Protein 6MZO (pdb70)

Solvent-accessible surface area: 14330 Å² total; per-residue (Å²): 163,94,135,75,100,14,23,0,2,0,6,0,0,0,9,10,51,62,109,44,10,55,78,0,49,60,0,21,120,2,0,79,92,0,0,91,141,56,18,21,77,106,12,26,0,0,0,0,0,16,38,103,159,69,37,1,29,1,2,14,1,82,68,72,100,140,71,28,119,79,61,75,60,64,83,21,71,96,137,26,89,5,49,29,29,143,10,0,15,89,0,4,72,53,5,46,81,86,34,92,23,101,17,40,1,0,0,0,0,21,26,44,28,4,0,0,11,80,75,0,99,69,42,2,154,90,82,11,1,31,4,67,91,0,13,76,13,0,77,131,18,95,4,34,0,0,0,0,0,0,4,0,1,0,0,0,1,0,1,7,19,0,60,61,4,0,57,55,0,0,0,0,0,1,6,4,55,48,12,0,0,0,0,40,34,0,0,15,9,0,0,93,163,146,17,42,11,60,10,0,0,41,65,3,57,94,101,29,97,106,121,8,5,1,1,0,0,1,55,5,112,30,0,86,69,0,0,38,17,0,76,69,0,2,94,93,50,81,88,86,61,10,54,80,16,66,41,100,106,12,21,45,1,0,36,20,4,65,122,71,18,0,0,4,1,0,29,3,0,0,43,86,24,19,78,142,146,42,52,69,44,0,80,177,4,16,132,94,0,16,64,46,99,15,42,2,102,96,1,25,3,52,79,55,88,145,92,20,20,127,42,59,19,122,102,34,14,0,0,0,1,1,0,10,15,132,24,0,75,126,0,13,108,55,2,90,86,5,68,2,40,111,44,0,18,125

Nearest PDB structures (foldseek):
  6mzo-assembly1_A  TM=1.003E+00  e=8.642E-81  Parabacteroides distasonis ATCC 8503
  6n9j-assembly1_A  TM=8.840E-01  e=5.082E-35  Bacteroides thetaiotaomicron VPI-5482
  6n9j-assembly2_B  TM=8.819E-01  e=1.062E-34  Bacteroides thetaiotaomicron VPI-5482
  4yec-assembly1_B  TM=9.532E-01  e=1.936E-25  Parabacteroides merdae ATCC 43184
  5l20-assembly1_A  TM=8.872E-01  e=1.515E-08  Bacteroides thetaiotaomicron VPI-5482

Secondary structure (DSSP, 8-state):
------S-EEEEEE--SSTTHHHHHHHHHHHHHHHHHH--TT-EEEEEE--TTS--EEEEEEEETTEEEEEEEEE--TT--TTSHHHHHHHHHHHHHHS--S-EEEEEEE-SSTTS-TTHHHHTT--TT-HHHHHHHHTT--EEEEEEEESS--BHHHHHHTTTTEEEEEE-SS---SS-S-HHHHHHHHHSSS--HHHHHHHHHHHHTTS--EEEEEEGGGHHHHHHHHHHHHTT--HHHHHTS-GGGSPB---SSSS--SEEEHHHHHHTT--HHHHHHHHHHHHHHEEEEEE-SEEEE-PSTTT-EEEE-----S-EEE---TT-HHHHHHHTTSHHIIIII-

B-factor: mean 37.14, std 15.66, range [16.1, 107.97]

Sequence (346 aa):
VIPTTAPRTVLIYFAGDNSLSGYVSQNLRAIKEGIERDGLNNGNLLIYTDKQNEAPQLFQLKLEADTIRQIVLETYASNQNSASTETLTQIIDKVQKEYPADSYGLVLWSHGTGWLPSDIYSYLRSNFMEINDLASALSKYHFDFILFDACYMSCAEVAYAFRGCADYIIGSPTEILANGFPYQTIMGDMFKKEADVVGIATKFYTYYQSEAGTISVMKSDELDELAATCRTLFHDKTESDLFAVPVSELQIMEYLTPNYHALYDFDDYVSRLATEEQYNAFKRSMEKAVIYKATTPKAVYAYPYPYGSYLPVNKYSGLSIYVPQEALPKLNEWYKDLEWYKDVYQ

Foldseek 3Di:
DDDDFALEEEEEEEQEADPCLVLVVVVVVLLQLQCLVAPFRRHWYWYWDPHHVAFIWIWTWHDDDNGIDIGTDDGDDNPDRSLALVSVVVNVVVCCVVRPGSFYEYEYADEDDAQADPCVCVLQVNTSRPQPRNLVSQLPAAHQEYEYQYAQCFALLNLQSNLRRYQKYKYFNAGADRNGFSSNHQNRQCRPSRRNRQVRQVRRCVVCQVPWTKMWMFGSVLSVVLLVLLLVQQQPADLVNLQPDDCVPFADRYDPDDPGGFKTAPLRSCVSGDDPVSSVSNVVSLCRTTVDIDTHQWHWAPPPPPPTDTGGDPDHSRHIYTRDHPVRVVSVVVVCPGPSCVSRHD

InterPro domains:
  IPR005077 Peptidase C11, clostripain [PF03415] (37-375)
  IPR005077 Peptidase C11, clostripain [PTHR37835] (24-359)

CATH classification: 3.40.50.11970

Organism: Parabacteroides distasonis (strain ATCC 8503 / DSM 20701 / CIP 104284 / JCM 5825 / NCTC 11152) (NCBI:txid435591)

Structure (mmCIF, N/CA/C/O backbone):
data_6MZO
#
_entry.id   6MZO
#
_cell.length_a   73.133
_cell.length_b   98.948
_cell.length_c   93.943
_cell.angle_alpha   90.00
_cell.angle_beta   90.00
_cell.angle_gamma   90.00
#
_symmetry.space_group_name_H-M   'C 2 2 21'
#
loop_
_entity.id
_entity.type
_entity.pdbx_description
1 polymer 'Inactive Zymogen C11 Protease'
2 non-polymer GLYCEROL
3 water water
#
loop_
_atom_site.group_PDB
_atom_site.id
_atom_site.type_symbol
_atom_site.label_atom_id
_atom_site.label_alt_id
_atom_site.label_comp_id
_atom_site.label_asym_id
_atom_site.label_entity_id
_atom_site.label_seq_id
_atom_site.pdbx_PDB_ins_code
_atom_site.Cartn_x
_atom_site.Cartn_y
_atom_site.Cartn_z
_atom_site.occupancy
_atom_site.B_iso_or_equiv
_atom_site.auth_seq_id
_atom_site.auth_comp_id
_atom_site.auth_asym_id
_atom_site.auth_atom_id
_atom_site.pdbx_PDB_model_num
ATOM 1 N N . VAL A 1 6 ? 40.195 -11.838 -26.915 1.00 85.91 25 VAL A N 1
ATOM 2 C CA . VAL A 1 6 ? 39.050 -11.820 -25.999 1.00 84.45 25 VAL A CA 1
ATOM 3 C C . VAL A 1 6 ? 39.489 -11.472 -24.572 1.00 82.72 25 VAL A C 1
ATOM 4 O O . VAL A 1 6 ? 40.394 -12.122 -24.021 1.00 87.70 25 VAL A O 1
ATOM 6 N N . ILE A 1 7 ? 38.839 -10.466 -23.983 1.00 75.79 26 ILE A N 1
ATOM 7 C CA . ILE A 1 7 ? 39.193 -9.952 -22.647 1.00 75.40 26 ILE A CA 1
ATOM 8 C C . ILE A 1 7 ? 38.019 -9.760 -21.639 1.00 77.43 26 ILE A C 1
ATOM 9 O O . ILE A 1 7 ? 36.995 -9.140 -21.968 1.00 72.86 26 ILE A O 1
ATOM 11 N N . PRO A 1 8 ? 38.179 -10.279 -20.400 1.00 80.94 27 PRO A N 1
ATOM 12 C CA . PRO A 1 8 ? 37.215 -10.028 -19.319 1.00 82.72 27 PRO A CA 1
ATOM 13 C C . PRO A 1 8 ? 37.263 -8.581 -18.854 1.00 84.20 27 PRO A C 1
ATOM 14 O O . PRO A 1 8 ? 38.348 -8.005 -18.741 1.00 84.93 27 PRO A O 1
ATOM 18 N N . THR A 1 9 ? 36.101 -8.005 -18.583 1.00 85.29 28 THR A N 1
ATOM 19 C CA . THR A 1 9 ? 36.034 -6.651 -18.053 1.00 87.20 28 THR A CA 1
ATOM 20 C C . THR A 1 9 ? 34.690 -6.438 -17.385 1.00 86.04 28 THR A C 1
ATOM 21 O O . THR A 1 9 ? 33.692 -7.051 -17.758 1.00 93.79 28 THR A O 1
ATOM 23 N N . THR A 1 10 ? 34.673 -5.583 -16.376 1.00 79.34 29 THR A N 1
ATOM 24 C CA . THR A 1 10 ? 33.414 -5.153 -15.803 1.00 70.25 29 THR A CA 1
ATOM 25 C C . THR A 1 10 ? 33.150 -3.744 -16.306 1.00 57.68 29 THR A C 1
ATOM 26 O O . THR A 1 10 ? 34.061 -3.055 -16.771 1.00 57.03 29 THR A O 1
ATOM 30 N N . ALA A 1 11 ? 31.898 -3.336 -16.239 1.00 45.78 30 ALA A N 1
ATOM 31 C CA . ALA A 1 11 ? 31.519 -2.018 -16.732 1.00 34.16 30 ALA A CA 1
ATOM 32 C C . ALA A 1 11 ? 31.936 -0.897 -15.777 1.00 34.23 30 ALA A C 1
ATOM 33 O O . ALA A 1 11 ? 31.598 -0.929 -14.598 1.00 32.20 30 ALA A O 1
ATOM 35 N N . PRO A 1 12 ? 32.666 0.105 -16.292 1.00 31.61 31 PRO A N 1
ATOM 36 C CA . PRO A 1 12 ? 33.158 1.140 -15.419 1.00 29.57 31 PRO A CA 1
ATOM 37 C C . PRO A 1 12 ? 31.971 1.985 -14.947 1.00 30.38 31 PRO A C 1
ATOM 38 O O . PRO A 1 12 ? 32.026 2.571 -13.861 1.00 26.34 31 PRO A O 1
ATOM 42 N N . ARG A 1 13 ? 30.926 2.067 -15.781 1.00 24.85 32 ARG A N 1
ATOM 43 C CA . ARG A 1 13 ? 29.762 2.866 -15.378 1.00 23.27 32 ARG A CA 1
ATOM 44 C C . ARG A 1 13 ? 28.504 2.362 -16.102 1.00 23.67 32 ARG A C 1
ATOM 45 O O . ARG A 1 13 ? 28.572 1.943 -17.280 1.00 24.27 32 ARG A O 1
ATOM 53 N N . THR A 1 14 ? 27.359 2.410 -15.417 1.00 22.57 33 THR A N 1
ATOM 54 C CA . THR A 1 14 ? 26.086 2.323 -16.094 1.00 22.36 33 THR A CA 1
ATOM 55 C C . THR A 1 14 ? 25.400 3.683 -16.019 1.00 23.80 33 THR A C 1
ATOM 56 O O . THR A 1 14 ? 25.339 4.237 -14.949 1.00 21.94 33 THR A O 1
ATOM 60 N N . VAL A 1 15 ? 25.041 4.239 -17.156 1.00 19.33 34 VAL A N 1
ATOM 61 C CA . VAL A 1 15 ? 24.318 5.539 -17.174 1.00 17.76 34 VAL A CA 1
ATOM 62 C C . VAL A 1 15 ? 22.875 5.336 -17.677 1.00 20.30 34 VAL A C 1
ATOM 63 O O . VAL A 1 15 ? 22.611 4.646 -18.669 1.00 19.98 34 VAL A O 1
ATOM 67 N N . LEU A 1 16 ? 21.931 5.946 -16.950 1.00 20.31 35 LEU A N 1
ATOM 68 C CA . LEU A 1 16 ? 20.519 6.019 -17.306 1.00 20.20 35 LEU A CA 1
ATOM 69 C C . LEU A 1 16 ? 20.235 7.457 -17.748 1.00 20.67 35 LEU A C 1
ATOM 70 O O . LEU A 1 16 ? 20.563 8.400 -17.019 1.00 20.24 35 LEU A O 1
ATOM 75 N N . ILE A 1 17 ? 19.695 7.559 -18.967 1.00 19.76 36 ILE A N 1
ATOM 76 C CA . ILE A 1 17 ? 19.170 8.867 -19.448 1.00 19.96 36 ILE A CA 1
ATOM 77 C C . ILE A 1 17 ? 17.649 8.736 -19.448 1.00 21.78 36 ILE A C 1
ATOM 78 O O . ILE A 1 17 ? 17.069 7.899 -20.171 1.00 21.37 36 ILE A O 1
ATOM 83 N N . TYR A 1 18 ? 17.014 9.591 -18.633 1.00 21.07 37 TYR A N 1
ATOM 84 C CA . TYR A 1 18 ? 15.590 9.488 -18.358 1.00 22.90 37 TYR A CA 1
ATOM 85 C C . TYR A 1 18 ? 14.878 10.714 -18.903 1.00 24.97 37 TYR A C 1
ATOM 86 O O . TYR A 1 18 ? 15.163 11.847 -18.449 1.00 25.96 37 TYR A O 1
ATOM 95 N N . PHE A 1 19 ? 14.065 10.488 -19.944 1.00 25.49 38 PHE A N 1
ATOM 96 C CA . PHE A 1 19 ? 13.328 11.585 -20.575 1.00 24.43 38 PHE A CA 1
ATOM 97 C C . PHE A 1 19 ? 11.931 11.640 -20.032 1.00 32.46 38 PHE A C 1
ATOM 98 O O . PHE A 1 19 ? 11.091 10.806 -20.393 1.00 31.60 38 PHE A O 1
ATOM 106 N N . ALA A 1 20 ? 11.662 12.657 -19.227 1.00 32.55 39 ALA A N 1
ATOM 107 C CA . ALA A 1 20 ? 10.302 12.854 -18.784 1.00 39.81 39 ALA A CA 1
ATOM 108 C C . ALA A 1 20 ? 9.694 13.697 -19.900 1.00 46.96 39 ALA A C 1
ATOM 109 O O . ALA A 1 20 ? 9.891 14.903 -19.936 1.00 53.84 39 ALA A O 1
ATOM 111 N N . GLY A 1 21 ? 9.061 13.041 -20.854 1.00 49.90 40 GLY A N 1
ATOM 112 C CA . GLY A 1 21 ? 8.475 13.696 -22.005 1.00 56.35 40 GLY A CA 1
ATOM 113 C C . GLY A 1 21 ? 6.963 13.711 -21.846 1.00 64.72 40 GLY A C 1
ATOM 114 O O . GLY A 1 21 ? 6.467 14.146 -20.803 1.00 64.62 40 GLY A O 1
ATOM 115 N N . ASP A 1 22 ? 6.263 13.213 -22.874 1.00 70.70 41 ASP A N 1
ATOM 116 C CA . ASP A 1 22 ? 4.793 13.120 -22.950 1.00 77.30 41 ASP A CA 1
ATOM 117 C C . ASP A 1 22 ? 4.180 14.507 -22.831 1.00 79.79 41 ASP A C 1
ATOM 118 O O . ASP A 1 22 ? 3.329 14.760 -21.980 1.00 83.19 41 ASP A O 1
ATOM 120 N N . ASN A 1 23 ? 4.633 15.405 -23.696 1.00 76.91 42 ASN A N 1
ATOM 121 C CA . ASN A 1 23 ? 4.115 16.762 -23.726 1.00 76.05 42 ASN A CA 1
ATOM 122 C C . ASN A 1 23 ? 4.395 17.413 -25.076 1.00 74.46 42 ASN A C 1
ATOM 123 O O . ASN A 1 23 ? 4.651 16.723 -26.073 1.00 73.97 42 ASN A O 1
ATOM 128 N N . SER A 1 24 ? 4.357 18.743 -25.097 1.00 72.04 43 SER A N 1
ATOM 129 C CA . SER A 1 24 ? 4.577 19.504 -26.325 1.00 71.13 43 SER A CA 1
ATOM 130 C C . SER A 1 24 ? 5.998 19.342 -26.874 1.00 64.18 43 SER A C 1
ATOM 131 O O . SER A 1 24 ? 6.291 19.824 -27.967 1.00 64.35 43 SER A O 1
ATOM 134 N N . LEU A 1 25 ? 6.866 18.668 -26.119 1.00 56.04 44 LEU A N 1
ATOM 135 C CA . LEU A 1 25 ? 8.290 18.631 -26.440 1.00 54.11 44 LEU A CA 1
ATOM 136 C C . LEU A 1 25 ? 8.798 17.252 -26.877 1.00 50.72 44 LEU A C 1
ATOM 137 O O . LEU A 1 25 ? 10.006 16.998 -26.894 1.00 45.53 44 LEU A O 1
ATOM 142 N N . SER A 1 26 ? 7.887 16.345 -27.216 1.00 53.56 45 SER A N 1
ATOM 143 C CA . SER A 1 26 ? 8.249 14.989 -27.636 1.00 51.74 45 SER A CA 1
ATOM 144 C C . SER A 1 26 ? 9.229 14.917 -28.849 1.00 44.79 45 SER A C 1
ATOM 145 O O . SER A 1 26 ? 10.064 13.984 -28.978 1.00 40.78 45 SER A O 1
ATOM 148 N N . GLY A 1 27 ? 9.065 15.879 -29.775 1.00 47.11 46 GLY A N 1
ATOM 149 C CA . GLY A 1 27 ? 9.979 16.036 -30.900 1.00 42.64 46 GLY A CA 1
ATOM 150 C C . GLY A 1 27 ? 11.416 16.193 -30.462 1.00 39.81 46 GLY A C 1
ATOM 151 O O . GLY A 1 27 ? 12.377 15.714 -31.094 1.00 36.44 46 GLY A O 1
ATOM 152 N N . TYR A 1 28 ? 11.577 16.921 -29.371 1.00 33.46 47 TYR A N 1
ATOM 153 C CA . TYR A 1 28 ? 12.908 17.129 -28.830 1.00 35.57 47 TYR A CA 1
ATOM 154 C C . TYR A 1 28 ? 13.534 15.842 -28.254 1.00 29.47 47 TYR A C 1
ATOM 155 O O . TYR A 1 28 ? 14.749 15.660 -28.253 1.00 31.57 47 TYR A O 1
ATOM 164 N N . VAL A 1 29 ? 12.685 14.964 -27.728 1.00 31.40 48 VAL A N 1
ATOM 165 C CA . VAL A 1 29 ? 13.197 13.703 -27.223 1.00 30.56 48 VAL A CA 1
ATOM 166 C C . VAL A 1 29 ? 13.748 12.928 -28.399 1.00 29.73 48 VAL A C 1
ATOM 167 O O . VAL A 1 29 ? 14.848 12.393 -28.332 1.00 27.88 48 VAL A O 1
ATOM 171 N N . SER A 1 30 ? 12.978 12.865 -29.471 1.00 29.85 49 SER A N 1
ATOM 172 C CA . SER A 1 30 ? 13.490 12.182 -30.686 1.00 29.74 49 SER A CA 1
ATOM 173 C C . SER A 1 30 ? 14.794 12.767 -31.227 1.00 30.20 49 SER A C 1
ATOM 174 O O . SER A 1 30 ? 15.716 12.005 -31.632 1.00 29.58 49 SER A O 1
ATOM 177 N N . GLN A 1 31 ? 14.906 14.095 -31.273 1.00 28.35 50 GLN A N 1
ATOM 178 C CA . GLN A 1 31 ? 16.173 14.724 -31.709 1.00 27.68 50 GLN A CA 1
ATOM 179 C C . GLN A 1 31 ? 17.325 14.370 -30.806 1.00 26.96 50 GLN A C 1
ATOM 180 O O . GLN A 1 31 ? 18.428 14.084 -31.282 1.00 28.46 50 GLN A O 1
ATOM 186 N N . ASN A 1 32 ? 17.074 14.365 -29.490 1.00 25.84 51 ASN A N 1
ATOM 187 C CA . ASN A 1 32 ? 18.141 13.977 -28.558 1.00 24.20 51 ASN A CA 1
ATOM 188 C C . ASN A 1 32 ? 18.516 12.529 -28.700 1.00 22.75 51 ASN A C 1
ATOM 189 O O . ASN A 1 32 ? 19.701 12.195 -28.559 1.00 24.83 51 ASN A O 1
ATOM 194 N N . LEU A 1 33 ? 17.550 11.670 -28.938 1.00 23.19 52 LEU A N 1
ATOM 195 C CA . LEU A 1 33 ? 17.906 10.228 -29.145 1.00 26.48 52 LEU A CA 1
ATOM 196 C C . LEU A 1 33 ? 18.809 10.073 -30.389 1.00 28.12 52 LEU A C 1
ATOM 197 O O . LEU A 1 33 ? 19.775 9.320 -30.404 1.00 24.69 52 LEU A O 1
ATOM 202 N N . ARG A 1 34 ? 18.523 10.841 -31.434 1.00 26.45 53 ARG A N 1
ATOM 203 C CA . ARG A 1 34 ? 19.386 10.850 -32.602 1.00 23.89 53 ARG A CA 1
ATOM 204 C C . ARG A 1 34 ? 20.822 11.301 -32.228 1.00 26.56 53 ARG A C 1
ATOM 205 O O . ARG A 1 34 ? 21.829 10.700 -32.689 1.00 23.24 53 ARG A O 1
ATOM 213 N N . ALA A 1 35 ? 20.941 12.372 -31.418 1.00 22.08 54 ALA A N 1
ATOM 214 C CA . ALA A 1 35 ? 22.247 12.869 -31.033 1.00 22.00 54 ALA A CA 1
ATOM 215 C C . ALA A 1 35 ? 23.004 11.809 -30.177 1.00 20.96 54 ALA A C 1
ATOM 216 O O . ALA A 1 35 ? 24.212 11.651 -30.340 1.00 22.81 54 ALA A O 1
ATOM 218 N N . ILE A 1 36 ? 22.285 11.147 -29.281 1.00 21.81 55 ILE A N 1
ATOM 219 C CA . ILE A 1 36 ? 22.893 10.122 -28.425 1.00 20.66 55 ILE A CA 1
ATOM 220 C C . ILE A 1 36 ? 23.396 9.003 -29.288 1.00 23.21 55 ILE A C 1
ATOM 221 O O . ILE A 1 36 ? 24.543 8.512 -29.064 1.00 20.72 55 ILE A O 1
ATOM 226 N N . LYS A 1 37 ? 22.580 8.548 -30.233 1.00 19.87 56 LYS A N 1
ATOM 227 C CA . LYS A 1 37 ? 23.076 7.440 -31.113 1.00 20.51 56 LYS A CA 1
ATOM 228 C C . LYS A 1 37 ? 24.299 7.862 -31.920 1.00 24.31 56 LYS A C 1
ATOM 229 O O . LYS A 1 37 ? 25.243 7.076 -32.086 1.00 22.55 56 LYS A O 1
ATOM 235 N N . GLU A 1 38 ? 24.321 9.104 -32.422 1.00 22.85 57 GLU A N 1
ATOM 236 C CA . GLU A 1 38 ? 25.516 9.544 -33.142 1.00 21.33 57 GLU A CA 1
ATOM 237 C C . GLU A 1 38 ? 26.724 9.628 -32.196 1.00 20.44 57 GLU A C 1
ATOM 238 O O . GLU A 1 38 ? 27.880 9.337 -32.623 1.00 21.05 57 GLU A O 1
ATOM 244 N N . GLY A 1 39 ? 26.478 10.038 -30.968 1.00 19.42 58 GLY A N 1
ATOM 245 C CA . GLY A 1 39 ? 27.578 10.192 -30.005 1.00 20.84 58 GLY A CA 1
ATOM 246 C C . GLY A 1 39 ? 28.170 8.825 -29.644 1.00 18.70 58 GLY A C 1
ATOM 247 O O . GLY A 1 39 ? 29.408 8.698 -29.533 1.00 18.90 58 GLY A O 1
ATOM 248 N N . ILE A 1 40 ? 27.303 7.827 -29.409 1.00 18.70 59 ILE A N 1
ATOM 249 C CA . ILE A 1 40 ? 27.886 6.494 -29.152 1.00 19.08 59 ILE A CA 1
ATOM 250 C C . ILE A 1 40 ? 28.674 6.021 -30.316 1.00 20.27 59 ILE A C 1
ATOM 251 O O . ILE A 1 40 ? 29.740 5.365 -30.120 1.00 20.61 59 ILE A O 1
ATOM 256 N N . GLU A 1 41 ? 28.177 6.216 -31.543 1.00 20.72 60 GLU A N 1
ATOM 257 C CA . GLU A 1 41 ? 28.917 5.700 -32.681 1.00 21.88 60 GLU A CA 1
ATOM 258 C C . GLU A 1 41 ? 30.273 6.422 -32.847 1.00 22.38 60 GLU A C 1
ATOM 259 O O . GLU A 1 41 ? 31.229 5.842 -33.382 1.00 23.46 60 GLU A O 1
ATOM 265 N N . ARG A 1 42 ? 30.320 7.698 -32.432 1.00 21.34 61 ARG A N 1
ATOM 266 C CA . ARG A 1 42 ? 31.545 8.501 -32.545 1.00 21.65 61 ARG A CA 1
ATOM 267 C C . ARG A 1 42 ? 32.553 8.128 -31.486 1.00 21.49 61 ARG A C 1
ATOM 268 O O . ARG A 1 42 ? 33.737 8.079 -31.807 1.00 24.08 61 ARG A O 1
ATOM 276 N N . ASP A 1 43 ? 32.105 7.743 -30.286 1.00 20.65 62 ASP A N 1
ATOM 277 C CA . ASP A 1 43 ? 33.057 7.657 -29.148 1.00 20.60 62 ASP A CA 1
ATOM 278 C C . ASP A 1 43 ? 33.272 6.243 -28.618 1.00 25.00 62 ASP A C 1
ATOM 279 O O . ASP A 1 43 ? 34.332 5.941 -28.036 1.00 23.29 62 ASP A O 1
ATOM 284 N N . GLY A 1 44 ? 32.245 5.428 -28.799 1.00 21.22 63 GLY A N 1
ATOM 285 C CA . GLY A 1 44 ? 32.243 4.166 -27.992 1.00 21.24 63 GLY A CA 1
ATOM 286 C C . GLY A 1 44 ? 31.988 4.424 -26.531 1.00 22.83 63 GLY A C 1
ATOM 287 O O . GLY A 1 44 ? 31.829 5.577 -26.088 1.00 24.92 63 GLY A O 1
ATOM 288 N N . LEU A 1 45 ? 31.835 3.361 -25.759 1.00 24.10 64 LEU A N 1
ATOM 289 C CA . LEU A 1 45 ? 31.353 3.538 -24.423 1.00 24.69 64 LEU A CA 1
ATOM 290 C C . LEU A 1 45 ? 32.283 3.028 -23.344 1.00 21.62 64 LEU A C 1
ATOM 291 O O . LEU A 1 45 ? 31.842 2.901 -22.191 1.00 21.37 64 LEU A O 1
ATOM 296 N N . ASN A 1 46 ? 33.566 2.732 -23.681 1.00 23.56 65 ASN A N 1
ATOM 297 C CA . ASN A 1 46 ? 34.523 2.269 -22.710 1.00 21.74 65 ASN A CA 1
ATOM 298 C C . ASN A 1 46 ? 33.957 1.140 -21.850 1.00 28.89 65 ASN A C 1
ATOM 299 O O . ASN A 1 46 ? 34.133 1.153 -20.660 1.00 26.68 65 ASN A O 1
ATOM 304 N N . ASN A 1 47 ? 33.305 0.167 -22.496 1.00 23.88 66 ASN A N 1
ATOM 305 C CA . ASN A 1 47 ? 32.774 -1.016 -21.822 1.00 23.96 66 ASN A CA 1
ATOM 306 C C . ASN A 1 47 ? 31.655 -0.724 -20.838 1.00 25.39 66 ASN A C 1
ATOM 307 O O . ASN A 1 47 ? 31.313 -1.639 -20.037 1.00 28.09 66 ASN A O 1
ATOM 312 N N . GLY A 1 48 ? 31.096 0.462 -20.899 1.00 24.37 67 GLY A N 1
ATOM 313 C CA . GLY A 1 48 ? 29.983 0.823 -20.004 1.00 25.94 67 GLY A CA 1
ATOM 314 C C . GLY A 1 48 ? 28.596 0.429 -20.573 1.00 28.65 67 GLY A C 1
ATOM 315 O O . GLY A 1 48 ? 28.498 -0.026 -21.733 1.00 29.75 67 GLY A O 1
ATOM 316 N N . ASN A 1 49 ? 27.529 0.637 -19.776 1.00 23.82 68 ASN A N 1
ATOM 317 C CA . ASN A 1 49 ? 26.161 0.332 -20.236 1.00 20.99 68 ASN A CA 1
ATOM 318 C C . ASN A 1 49 ? 25.359 1.586 -20.360 1.00 23.46 68 ASN A C 1
ATOM 319 O O . ASN A 1 49 ? 25.404 2.395 -19.450 1.00 23.99 68 ASN A O 1
ATOM 324 N N . LEU A 1 50 ? 24.616 1.751 -21.464 1.00 20.07 69 LEU A N 1
ATOM 325 C CA . LEU A 1 50 ? 23.813 2.975 -21.640 1.00 19.46 69 LEU A CA 1
ATOM 326 C C . LEU A 1 50 ? 22.332 2.528 -21.714 1.00 24.61 69 LEU A C 1
ATOM 327 O O . LEU A 1 50 ? 21.970 1.795 -22.642 1.00 23.09 69 LEU A O 1
ATOM 332 N N . LEU A 1 51 ? 21.509 3.012 -20.775 1.00 22.66 70 LEU A N 1
ATOM 333 C CA . LEU A 1 51 ? 20.097 2.707 -20.709 1.00 21.36 70 LEU A CA 1
ATOM 334 C C . LEU A 1 51 ? 19.326 4.010 -20.877 1.00 23.69 70 LEU A C 1
ATOM 335 O O . LEU A 1 51 ? 19.746 5.063 -20.376 1.00 21.20 70 LEU A O 1
ATOM 340 N N . ILE A 1 52 ? 18.220 3.947 -21.627 1.00 22.30 71 ILE A N 1
ATOM 341 C CA . ILE A 1 52 ? 17.347 5.128 -21.897 1.00 22.67 71 ILE A CA 1
ATOM 342 C C . ILE A 1 52 ? 15.936 4.806 -21.498 1.00 25.41 71 ILE A C 1
ATOM 343 O O . ILE A 1 52 ? 15.442 3.682 -21.786 1.00 25.65 71 ILE A O 1
ATOM 348 N N . TYR A 1 53 ? 15.257 5.771 -20.889 1.00 24.83 72 TYR A N 1
ATOM 349 C CA . TYR A 1 53 ? 13.822 5.639 -20.602 1.00 27.07 72 TYR A CA 1
ATOM 350 C C . TYR A 1 53 ? 13.160 6.756 -21.337 1.00 30.12 72 TYR A C 1
ATOM 351 O O . TYR A 1 53 ? 13.614 7.955 -21.225 1.00 26.99 72 TYR A O 1
ATOM 360 N N . THR A 1 54 ? 12.137 6.424 -22.105 1.00 29.43 73 THR A N 1
ATOM 361 C CA . THR A 1 54 ? 11.339 7.473 -22.719 1.00 32.44 73 THR A CA 1
ATOM 362 C C . THR A 1 54 ? 9.871 7.278 -22.449 1.00 38.07 73 THR A C 1
ATOM 363 O O . THR A 1 54 ? 9.392 6.136 -22.227 1.00 34.48 73 THR A O 1
ATOM 367 N N . ASP A 1 55 ? 9.122 8.388 -22.540 1.00 34.72 74 ASP A N 1
ATOM 368 C CA . ASP A 1 55 ? 7.645 8.361 -22.433 1.00 37.77 74 ASP A CA 1
ATOM 369 C C . ASP A 1 55 ? 7.060 9.336 -23.451 1.00 49.29 74 ASP A C 1
ATOM 370 O O . ASP A 1 55 ? 6.454 10.343 -23.111 1.00 52.88 74 ASP A O 1
ATOM 375 N N . LYS A 1 56 ? 7.207 9.039 -24.723 1.00 45.34 75 LYS A N 1
ATOM 376 C CA . LYS A 1 56 ? 6.800 10.001 -25.720 1.00 42.99 75 LYS A CA 1
ATOM 377 C C . LYS A 1 56 ? 5.297 9.972 -25.917 1.00 50.82 75 LYS A C 1
ATOM 378 O O . LYS A 1 56 ? 4.627 8.945 -25.715 1.00 56.09 75 LYS A O 1
ATOM 384 N N . GLN A 1 57 ? 4.777 11.103 -26.351 1.00 49.77 76 GLN A N 1
ATOM 385 C CA . GLN A 1 57 ? 3.368 11.138 -26.678 1.00 57.12 76 GLN A CA 1
ATOM 386 C C . GLN A 1 57 ? 3.105 10.207 -27.870 1.00 62.27 76 GLN A C 1
ATOM 387 O O . GLN A 1 57 ? 3.926 10.103 -28.792 1.00 63.93 76 GLN A O 1
ATOM 393 N N . ASN A 1 58 ? 1.982 9.492 -27.811 1.00 65.27 77 ASN A N 1
ATOM 394 C CA . ASN A 1 58 ? 1.632 8.470 -28.796 1.00 69.41 77 ASN A CA 1
ATOM 395 C C . ASN A 1 58 ? 2.636 7.339 -28.824 1.00 66.45 77 ASN A C 1
ATOM 396 O O . ASN A 1 58 ? 2.891 6.738 -29.866 1.00 69.04 77 ASN A O 1
ATOM 401 N N . GLU A 1 59 ? 3.213 7.046 -27.664 1.00 57.86 78 GLU A N 1
ATOM 402 C CA . GLU A 1 59 ? 4.122 5.942 -27.534 1.00 54.32 78 GLU A CA 1
ATOM 403 C C . GLU A 1 59 ? 3.992 5.482 -26.092 1.00 55.09 78 GLU A C 1
ATOM 404 O O . GLU A 1 59 ? 3.799 6.319 -25.191 1.00 58.74 78 GLU A O 1
ATOM 410 N N . ALA A 1 60 ? 4.108 4.177 -25.859 1.00 51.70 79 ALA A N 1
ATOM 411 C CA . ALA A 1 60 ? 4.164 3.658 -24.491 1.00 52.42 79 ALA A CA 1
ATOM 412 C C . ALA A 1 60 ? 5.534 4.013 -23.872 1.00 44.65 79 ALA A C 1
ATOM 413 O O . ALA A 1 60 ? 6.523 4.117 -24.615 1.00 42.23 79 ALA A O 1
ATOM 415 N N . PRO A 1 61 ? 5.584 4.168 -22.531 1.00 43.34 80 PRO A N 1
ATOM 416 C CA . PRO A 1 61 ? 6.886 4.333 -21.855 1.00 41.57 80 PRO A CA 1
ATOM 417 C C . PRO A 1 61 ? 7.723 3.071 -22.002 1.00 43.07 80 PRO A C 1
ATOM 418 O O . PRO A 1 61 ? 7.187 1.943 -21.910 1.00 40.83 80 PRO A O 1
ATOM 422 N N . GLN A 1 62 ? 9.020 3.259 -22.181 1.00 39.10 81 GLN A N 1
ATOM 423 C CA . GLN A 1 62 ? 9.869 2.098 -22.425 1.00 37.96 81 GLN A CA 1
ATOM 424 C C . GLN A 1 62 ? 11.273 2.337 -21.922 1.00 37.36 81 GLN A C 1
ATOM 425 O O . GLN A 1 62 ? 11.755 3.488 -21.946 1.00 34.83 81 GLN A O 1
ATOM 431 N N . LEU A 1 63 ? 11.895 1.243 -21.458 1.00 32.37 82 LEU A N 1
ATOM 432 C CA . LEU A 1 63 ? 13.292 1.237 -21.034 1.00 31.75 82 LEU A CA 1
ATOM 433 C C . LEU A 1 63 ? 14.061 0.430 -22.064 1.00 33.43 82 LEU A C 1
ATOM 434 O O . LEU A 1 63 ? 13.671 -0.720 -22.358 1.00 33.88 82 LEU A O 1
ATOM 439 N N . PHE A 1 64 ? 15.128 1.005 -22.643 1.00 29.96 83 PHE A N 1
ATOM 440 C CA . PHE A 1 64 ? 15.856 0.246 -23.670 1.00 29.94 83 PHE A CA 1
ATOM 441 C C . PHE A 1 64 ? 17.338 0.540 -23.535 1.00 29.05 83 PHE A C 1
ATOM 442 O O . PHE A 1 64 ? 17.750 1.572 -23.038 1.00 25.33 83 PHE A O 1
ATOM 450 N N . GLN A 1 65 ? 18.132 -0.395 -23.993 1.00 28.45 84 GLN A N 1
ATOM 451 C CA . GLN A 1 65 ? 19.578 -0.257 -24.034 1.00 24.46 84 GLN A CA 1
ATOM 452 C C . GLN A 1 65 ? 19.978 0.176 -25.445 1.00 25.27 84 GLN A C 1
ATOM 453 O O . GLN A 1 65 ? 19.360 -0.220 -26.482 1.00 25.98 84 GLN A O 1
ATOM 459 N N . LEU A 1 66 ? 21.020 1.000 -25.519 1.00 22.78 85 LEU A N 1
ATOM 460 C CA . LEU A 1 66 ? 21.628 1.297 -26.806 1.00 22.69 85 LEU A CA 1
ATOM 461 C C . LEU A 1 66 ? 23.017 0.768 -26.720 1.00 27.01 85 LEU A C 1
ATOM 462 O O . LEU A 1 66 ? 23.731 1.114 -25.767 1.00 24.66 85 LEU A O 1
ATOM 467 N N . LYS A 1 67 ? 23.434 -0.014 -27.683 1.00 27.25 86 LYS A N 1
ATOM 468 C CA . LYS A 1 67 ? 24.787 -0.487 -27.658 1.00 29.73 86 LYS A CA 1
ATOM 469 C C . LYS A 1 67 ? 25.390 -0.515 -29.048 1.00 27.43 86 LYS A C 1
ATOM 470 O O . LYS A 1 67 ? 24.701 -0.406 -30.003 1.00 28.72 86 LYS A O 1
ATOM 476 N N . LEU A 1 68 ? 26.702 -0.588 -29.107 1.00 24.85 87 LEU A N 1
ATOM 477 C CA . LEU A 1 68 ? 27.398 -0.683 -30.355 1.00 26.88 87 LEU A CA 1
ATOM 478 C C . LEU A 1 68 ? 27.558 -2.129 -30.738 1.00 28.17 87 LEU A C 1
ATOM 479 O O . LEU A 1 68 ? 27.920 -2.916 -29.964 1.00 28.82 87 LEU A O 1
ATOM 484 N N . GLU A 1 69 ? 27.288 -2.433 -31.975 1.00 27.56 88 GLU A N 1
ATOM 485 C CA . GLU A 1 69 ? 27.438 -3.760 -32.456 1.00 35.17 88 GLU A CA 1
ATOM 486 C C . GLU A 1 69 ? 28.060 -3.590 -33.816 1.00 37.48 88 GLU A C 1
ATOM 487 O O . GLU A 1 69 ? 27.503 -2.974 -34.660 1.00 39.89 88 GLU A O 1
ATOM 493 N N . ALA A 1 70 ? 29.247 -4.127 -33.968 1.00 42.52 89 ALA A N 1
ATOM 494 C CA . ALA A 1 70 ? 30.027 -4.025 -35.178 1.00 51.06 89 ALA A CA 1
ATOM 495 C C . ALA A 1 70 ? 30.164 -2.542 -35.530 1.00 63.29 89 ALA A C 1
ATOM 496 O O . ALA A 1 70 ? 30.675 -1.790 -34.721 1.00 68.18 89 ALA A O 1
ATOM 498 N N . ASP A 1 71 ? 29.703 -2.090 -36.682 1.00 68.33 90 ASP A N 1
ATOM 499 C CA . ASP A 1 71 ? 29.852 -0.653 -36.931 1.00 76.04 90 ASP A CA 1
ATOM 500 C C . ASP A 1 71 ? 28.584 0.124 -36.656 1.00 71.68 90 ASP A C 1
ATOM 501 O O . ASP A 1 71 ? 28.479 1.265 -37.063 1.00 77.78 90 ASP A O 1
ATOM 506 N N . THR A 1 72 ? 27.638 -0.434 -35.921 1.00 58.35 91 THR A N 1
ATOM 507 C CA . THR A 1 72 ? 26.386 0.257 -35.808 1.00 45.95 91 THR A CA 1
ATOM 508 C C . THR A 1 72 ? 25.705 0.185 -34.462 1.00 38.67 91 THR A C 1
ATOM 509 O O . THR A 1 72 ? 26.126 -0.492 -33.606 1.00 43.58 91 THR A O 1
ATOM 513 N N . ILE A 1 73 ? 24.648 0.925 -34.299 1.00 36.60 92 ILE A N 1
ATOM 514 C CA . ILE A 1 73 ? 23.890 0.974 -33.047 1.00 32.95 92 ILE A CA 1
ATOM 515 C C . ILE A 1 73 ? 22.882 -0.170 -33.071 1.00 36.39 92 ILE A C 1
ATOM 516 O O . ILE A 1 73 ? 22.232 -0.372 -34.093 1.00 37.70 92 ILE A O 1
ATOM 521 N N . ARG A 1 74 ? 22.721 -0.834 -31.936 1.00 26.93 93 ARG A N 1
ATOM 522 C CA . ARG A 1 74 ? 21.623 -1.818 -31.684 1.00 28.09 93 ARG A CA 1
ATOM 523 C C . ARG A 1 74 ? 20.775 -1.284 -30.557 1.00 32.52 93 ARG A C 1
ATOM 524 O O . ARG A 1 74 ? 21.276 -0.959 -29.469 1.00 29.81 93 ARG A O 1
ATOM 532 N N . GLN A 1 75 ? 19.497 -1.112 -30.824 1.00 33.09 94 GLN A N 1
ATOM 533 C CA . GLN A 1 75 ? 18.578 -0.775 -29.750 1.00 34.09 94 GLN A CA 1
ATOM 534 C C . GLN A 1 75 ? 17.919 -2.016 -29.199 1.00 36.63 94 GLN A C 1
ATOM 535 O O . GLN A 1 75 ? 17.425 -2.858 -29.973 1.00 41.85 94 GLN A O 1
ATOM 541 N N . ILE A 1 76 ? 17.951 -2.207 -27.886 1.00 29.19 95 ILE A N 1
ATOM 542 C CA . ILE A 1 76 ? 17.348 -3.394 -27.292 1.00 35.79 95 ILE A CA 1
ATOM 543 C C . ILE A 1 76 ? 16.251 -2.920 -26.368 1.00 38.41 95 ILE A C 1
ATOM 544 O O . ILE A 1 76 ? 16.583 -2.459 -25.246 1.00 32.95 95 ILE A O 1
ATOM 549 N N . VAL A 1 77 ? 14.969 -3.049 -26.813 1.00 39.66 96 VAL A N 1
ATOM 550 C CA . VAL A 1 77 ? 13.820 -2.515 -26.039 1.00 41.86 96 VAL A CA 1
ATOM 551 C C . VAL A 1 77 ? 13.568 -3.522 -24.981 1.00 42.82 96 VAL A C 1
ATOM 552 O O . VAL A 1 77 ? 13.077 -4.638 -25.308 1.00 44.39 96 VAL A O 1
ATOM 556 N N . LEU A 1 78 ? 13.986 -3.201 -23.757 1.00 39.54 97 LEU A N 1
ATOM 557 C CA . LEU A 1 78 ? 13.891 -4.093 -22.611 1.00 42.43 97 LEU A CA 1
ATOM 558 C C . LEU A 1 78 ? 12.498 -4.279 -22.040 1.00 43.62 97 LEU A C 1
ATOM 559 O O . LEU A 1 78 ? 11.985 -5.409 -21.931 1.00 47.33 97 LEU A O 1
ATOM 564 N N . GLU A 1 79 ? 11.913 -3.178 -21.597 1.00 41.39 98 GLU A N 1
ATOM 565 C CA . GLU A 1 79 ? 10.579 -3.298 -21.050 1.00 45.17 98 GLU A CA 1
ATOM 566 C C . GLU A 1 79 ? 9.698 -2.224 -21.619 1.00 43.97 98 GLU A C 1
ATOM 567 O O . GLU A 1 79 ? 10.135 -1.075 -21.798 1.00 44.80 98 GLU A O 1
ATOM 573 N N . THR A 1 80 ? 8.452 -2.577 -21.892 1.00 41.97 99 THR A N 1
ATOM 574 C CA . THR A 1 80 ? 7.500 -1.589 -22.364 1.00 50.10 99 THR A CA 1
ATOM 575 C C . THR A 1 80 ? 6.423 -1.538 -21.284 1.00 57.95 99 THR A C 1
ATOM 576 O O . THR A 1 80 ? 5.828 -2.559 -20.967 1.00 65.05 99 THR A O 1
ATOM 580 N N . TYR A 1 81 ? 6.206 -0.366 -20.690 1.00 52.79 100 TYR A N 1
ATOM 581 C CA . TYR A 1 81 ? 5.382 -0.267 -19.487 1.00 49.37 100 TYR A CA 1
ATOM 582 C C . TYR A 1 81 ? 3.931 0.033 -19.841 1.00 51.14 100 TYR A C 1
ATOM 583 O O . TYR A 1 81 ? 3.654 0.384 -20.983 1.00 50.52 100 TYR A O 1
ATOM 592 N N . ALA A 1 82 ? 3.002 -0.156 -18.896 1.00 58.14 101 ALA A N 1
ATOM 593 C CA . ALA A 1 82 ? 1.605 0.181 -19.159 1.00 63.13 101 ALA A CA 1
ATOM 594 C C . ALA A 1 82 ? 1.504 1.699 -19.298 1.00 66.04 101 ALA A C 1
ATOM 595 O O . ALA A 1 82 ? 2.363 2.434 -18.791 1.00 56.73 101 ALA A O 1
ATOM 597 N N . SER A 1 83 ? 0.481 2.197 -19.989 1.00 75.34 102 SER A N 1
ATOM 598 C CA . SER A 1 83 ? 0.492 3.631 -20.274 1.00 80.58 102 SER A CA 1
ATOM 599 C C . SER A 1 83 ? 0.012 4.440 -19.062 1.00 77.25 102 SER A C 1
ATOM 600 O O . SER A 1 83 ? 0.132 5.670 -19.052 1.00 81.14 102 SER A O 1
ATOM 603 N N . ASN A 1 84 ? -0.484 3.766 -18.023 1.00 70.27 103 ASN A N 1
ATOM 604 C CA . ASN A 1 84 ? -0.798 4.483 -16.773 1.00 67.10 103 ASN A CA 1
ATOM 605 C C . ASN A 1 84 ? 0.422 4.732 -15.900 1.00 60.23 103 ASN A C 1
ATOM 606 O O . ASN A 1 84 ? 0.300 5.248 -14.787 1.00 59.84 103 ASN A O 1
ATOM 611 N N . GLN A 1 85 ? 1.593 4.357 -16.403 1.00 54.42 104 GLN A N 1
ATOM 612 C CA . GLN A 1 85 ? 2.794 4.655 -15.706 1.00 54.88 104 GLN A CA 1
ATOM 613 C C . GLN A 1 85 ? 3.001 6.148 -15.876 1.00 54.41 104 GLN A C 1
ATOM 614 O O . GLN A 1 85 ? 3.074 6.652 -17.002 1.00 53.92 104 GLN A O 1
ATOM 620 N N . ASN A 1 86 ? 3.075 6.864 -14.766 1.00 53.19 105 ASN A N 1
ATOM 621 C CA . ASN A 1 86 ? 3.357 8.300 -14.816 1.00 50.99 105 ASN A CA 1
ATOM 622 C C . ASN A 1 86 ? 4.846 8.594 -14.772 1.00 47.72 105 ASN A C 1
ATOM 623 O O . ASN A 1 86 ? 5.488 8.441 -13.735 1.00 47.70 105 ASN A O 1
ATOM 628 N N . SER A 1 87 ? 5.395 9.043 -15.891 1.00 45.16 106 SER A N 1
ATOM 629 C CA . SER A 1 87 ? 6.827 9.230 -15.943 1.00 44.41 106 SER A CA 1
ATOM 630 C C . SER A 1 87 ? 7.271 10.476 -15.178 1.00 42.06 106 SER A C 1
ATOM 631 O O . SER A 1 87 ? 8.438 10.592 -14.853 1.00 40.44 106 SER A O 1
ATOM 634 N N . ALA A 1 88 ? 6.361 11.386 -14.843 1.00 46.48 107 ALA A N 1
ATOM 635 C CA . ALA A 1 88 ? 6.794 12.576 -14.087 1.00 50.50 107 ALA A CA 1
ATOM 636 C C . ALA A 1 88 ? 6.762 12.348 -12.567 1.00 52.78 107 ALA A C 1
ATOM 637 O O . ALA A 1 88 ? 6.817 13.276 -11.769 1.00 58.96 107 ALA A O 1
ATOM 639 N N . SER A 1 89 ? 6.656 11.096 -12.179 1.00 49.46 108 SER A N 1
ATOM 640 C CA . SER A 1 89 ? 6.546 10.704 -10.795 1.00 47.89 108 SER A CA 1
ATOM 641 C C . SER A 1 89 ? 7.915 10.273 -10.314 1.00 45.54 108 SER A C 1
ATOM 642 O O . SER A 1 89 ? 8.614 9.525 -11.023 1.00 43.08 108 SER A O 1
ATOM 645 N N . THR A 1 90 ? 8.307 10.674 -9.115 1.00 42.44 109 THR A N 1
ATOM 646 C CA . THR A 1 90 ? 9.596 10.180 -8.620 1.00 42.26 109 THR A CA 1
ATOM 647 C C . THR A 1 90 ? 9.560 8.655 -8.334 1.00 38.67 109 THR A C 1
ATOM 648 O O . THR A 1 90 ? 10.616 8.004 -8.451 1.00 41.21 109 THR A O 1
ATOM 652 N N . GLU A 1 91 ? 8.391 8.089 -8.000 1.00 45.05 110 GLU A N 1
ATOM 653 C CA . GLU A 1 91 ? 8.294 6.645 -7.780 1.00 46.83 110 GLU A CA 1
ATOM 654 C C . GLU A 1 91 ? 8.654 5.878 -9.047 1.00 43.26 110 GLU A C 1
ATOM 655 O O . GLU A 1 91 ? 9.324 4.838 -9.001 1.00 45.26 110 GLU A O 1
ATOM 661 N N . THR A 1 92 ? 8.257 6.425 -10.190 1.00 42.22 111 THR A N 1
ATOM 662 C CA . THR A 1 92 ? 8.576 5.801 -11.471 1.00 42.00 111 THR A CA 1
ATOM 663 C C . THR A 1 92 ? 10.063 5.892 -11.714 1.00 39.35 111 THR A C 1
ATOM 664 O O . THR A 1 92 ? 10.703 4.923 -12.109 1.00 38.90 111 THR A O 1
ATOM 668 N N . LEU A 1 93 ? 10.625 7.079 -11.470 1.00 36.39 112 LEU A N 1
ATOM 669 C CA . LEU A 1 93 ? 12.050 7.251 -11.638 1.00 34.66 112 LEU A CA 1
ATOM 670 C C . LEU A 1 93 ? 12.833 6.248 -10.804 1.00 31.37 112 LEU A C 1
ATOM 671 O O . LEU A 1 93 ? 13.725 5.598 -11.333 1.00 30.57 112 LEU A O 1
ATOM 676 N N . THR A 1 94 ? 12.482 6.049 -9.531 1.00 34.44 113 THR A N 1
ATOM 677 C CA . THR A 1 94 ? 13.333 5.138 -8.750 1.00 38.40 113 THR A CA 1
ATOM 678 C C . THR A 1 94 ? 13.035 3.669 -9.093 1.00 37.93 113 THR A C 1
ATOM 679 O O . THR A 1 94 ? 13.916 2.829 -8.982 1.00 38.68 113 THR A O 1
ATOM 683 N N . GLN A 1 95 ? 11.836 3.401 -9.583 1.00 35.89 114 GLN A N 1
ATOM 684 C CA . GLN A 1 95 ? 11.504 2.063 -10.123 1.00 39.12 114 GLN A CA 1
ATOM 685 C C . GLN A 1 95 ? 12.448 1.704 -11.293 1.00 38.13 114 GLN A C 1
ATOM 686 O O . GLN A 1 95 ? 13.018 0.600 -11.348 1.00 39.61 114 GLN A O 1
ATOM 692 N N . ILE A 1 96 ? 12.641 2.661 -12.204 1.00 34.43 115 ILE A N 1
ATOM 693 C CA . ILE A 1 96 ? 13.485 2.483 -13.366 1.00 31.24 115 ILE A CA 1
ATOM 694 C C . ILE A 1 96 ? 14.960 2.404 -12.950 1.00 32.97 115 ILE A C 1
ATOM 695 O O . ILE A 1 96 ? 15.699 1.548 -13.441 1.00 32.58 115 ILE A O 1
ATOM 700 N N . ILE A 1 97 ? 15.378 3.291 -12.037 1.00 31.23 116 ILE A N 1
ATOM 701 C CA . ILE A 1 97 ? 16.783 3.242 -11.577 1.00 31.00 116 ILE A CA 1
ATOM 702 C C . ILE A 1 97 ? 17.037 1.868 -10.935 1.00 35.05 116 ILE A C 1
ATOM 703 O O . ILE A 1 97 ? 18.100 1.225 -11.166 1.00 33.93 116 ILE A O 1
ATOM 708 N N . ASP A 1 98 ? 16.099 1.386 -10.103 1.00 36.34 117 ASP A N 1
ATOM 709 C CA . ASP A 1 98 ? 16.315 0.102 -9.479 1.00 36.11 117 ASP A CA 1
ATOM 710 C C . ASP A 1 98 ? 16.480 -0.986 -10.509 1.00 38.38 117 ASP A C 1
ATOM 711 O O . ASP A 1 98 ? 17.339 -1.885 -10.353 1.00 39.86 117 ASP A O 1
ATOM 716 N N . LYS A 1 99 ? 15.617 -0.951 -11.528 1.00 37.55 118 LYS A N 1
ATOM 717 C CA . LYS A 1 99 ? 15.703 -1.990 -12.560 1.00 36.32 118 LYS A CA 1
ATOM 718 C C . LYS A 1 99 ? 17.054 -1.930 -13.300 1.00 35.64 118 LYS A C 1
ATOM 719 O O . LYS A 1 99 ? 17.713 -2.955 -13.539 1.00 39.28 118 LYS A O 1
ATOM 725 N N . VAL A 1 100 ? 17.470 -0.718 -13.651 1.00 32.51 119 VAL A N 1
ATOM 726 C CA . VAL A 1 100 ? 18.723 -0.596 -14.363 1.00 32.46 119 VAL A CA 1
ATOM 727 C C . VAL A 1 100 ? 19.905 -1.083 -13.517 1.00 33.84 119 VAL A C 1
ATOM 728 O O . VAL A 1 100 ? 20.801 -1.718 -14.038 1.00 34.26 119 VAL A O 1
ATOM 732 N N . GLN A 1 101 ? 19.925 -0.751 -12.220 1.00 35.00 120 GLN A N 1
ATOM 733 C CA . GLN A 1 101 ? 21.046 -1.134 -11.356 1.00 36.70 120 GLN A CA 1
ATOM 734 C C . GLN A 1 101 ? 21.052 -2.637 -11.165 1.00 38.92 120 GLN A C 1
ATOM 735 O O . GLN A 1 101 ? 22.130 -3.274 -11.118 1.00 41.68 120 GLN A O 1
ATOM 741 N N . LYS A 1 102 ? 19.860 -3.225 -11.085 1.00 35.98 121 LYS A N 1
ATOM 742 C CA . LYS A 1 102 ? 19.760 -4.678 -10.916 1.00 38.20 121 LYS A CA 1
ATOM 743 C C . LYS A 1 102 ? 20.219 -5.434 -12.170 1.00 37.73 121 LYS A C 1
ATOM 744 O O . LYS A 1 102 ? 20.896 -6.484 -12.075 1.00 42.26 121 LYS A O 1
ATOM 746 N N . GLU A 1 103 ? 19.886 -4.938 -13.349 1.00 37.14 122 GLU A N 1
ATOM 747 C CA . GLU A 1 103 ? 20.177 -5.688 -14.572 1.00 37.07 122 GLU A CA 1
ATOM 748 C C . GLU A 1 103 ? 21.488 -5.289 -15.216 1.00 35.98 122 GLU A C 1
ATOM 749 O O . GLU A 1 103 ? 22.088 -6.090 -15.976 1.00 38.74 122 GLU A O 1
ATOM 755 N N . TYR A 1 104 ? 21.954 -4.098 -14.870 1.00 34.44 123 TYR A N 1
ATOM 756 C CA . TYR A 1 104 ? 23.228 -3.577 -15.400 1.00 32.70 123 TYR A CA 1
ATOM 757 C C . TYR A 1 104 ? 24.189 -3.085 -14.327 1.00 32.35 123 TYR A C 1
ATOM 758 O O . TYR A 1 104 ? 24.533 -1.896 -14.292 1.00 32.15 123 TYR A O 1
ATOM 767 N N . PRO A 1 105 ? 24.615 -3.984 -13.434 1.00 33.73 124 PRO A N 1
ATOM 768 C CA . PRO A 1 105 ? 25.478 -3.523 -12.336 1.00 31.90 124 PRO A CA 1
ATOM 769 C C . PRO A 1 105 ? 26.817 -3.010 -12.874 1.00 36.32 124 PRO A C 1
ATOM 770 O O . PRO A 1 105 ? 27.281 -3.553 -13.882 1.00 40.68 124 PRO A O 1
ATOM 774 N N . ALA A 1 106 ? 27.432 -2.031 -12.216 1.00 33.07 125 ALA A N 1
ATOM 775 C CA . ALA A 1 106 ? 28.689 -1.444 -12.755 1.00 29.98 125 ALA A CA 1
ATOM 776 C C . ALA A 1 106 ? 29.505 -0.936 -11.597 1.00 31.08 125 ALA A C 1
ATOM 777 O O . ALA A 1 106 ? 29.014 -0.920 -10.476 1.00 32.61 125 ALA A O 1
ATOM 779 N N . ASP A 1 107 ? 30.735 -0.511 -11.874 1.00 32.54 126 ASP A N 1
ATOM 780 C CA . ASP A 1 107 ? 31.632 0.015 -10.850 1.00 36.95 126 ASP A CA 1
ATOM 781 C C . ASP A 1 107 ? 31.083 1.319 -10.293 1.00 39.96 126 ASP A C 1
ATOM 782 O O . ASP A 1 107 ? 31.478 1.776 -9.219 1.00 34.97 126 ASP A O 1
ATOM 787 N N . SER A 1 108 ? 30.206 1.943 -11.079 1.00 25.54 127 SER A N 1
ATOM 788 C CA . SER A 1 108 ? 29.631 3.275 -10.709 1.00 25.07 127 SER A CA 1
ATOM 789 C C . SER A 1 108 ? 28.393 3.553 -11.592 1.00 22.22 127 SER A C 1
ATOM 790 O O . SER A 1 108 ? 28.117 2.852 -12.575 1.00 23.69 127 SER A O 1
ATOM 793 N N . TYR A 1 109 ? 27.661 4.629 -11.258 1.00 24.67 128 TYR A N 1
ATOM 794 C CA . TYR A 1 109 ? 26.439 4.972 -12.015 1.00 20.09 128 TYR A CA 1
ATOM 795 C C . TYR A 1 109 ? 26.410 6.468 -12.352 1.00 20.33 128 TYR A C 1
ATOM 796 O O . TYR A 1 109 ? 26.984 7.288 -11.607 1.00 23.49 128 TYR A O 1
ATOM 805 N N . GLY A 1 110 ? 25.734 6.796 -13.451 1.00 21.11 129 GLY A N 1
ATOM 806 C CA . GLY A 1 110 ? 25.437 8.224 -13.673 1.00 19.98 129 GLY A CA 1
ATOM 807 C C . GLY A 1 110 ? 23.995 8.384 -14.101 1.00 20.12 129 GLY A C 1
ATOM 808 O O . GLY A 1 110 ? 23.372 7.451 -14.643 1.00 20.08 129 GLY A O 1
ATOM 809 N N . LEU A 1 111 ? 23.455 9.617 -13.906 1.00 17.62 130 LEU A N 1
ATOM 810 C CA . LEU A 1 111 ? 22.059 9.852 -14.172 1.00 18.88 130 LEU A CA 1
ATOM 811 C C . LEU A 1 111 ? 21.941 11.150 -15.006 1.00 18.80 130 LEU A C 1
ATOM 812 O O . LEU A 1 111 ? 22.558 12.125 -14.581 1.00 20.03 130 LEU A O 1
ATOM 817 N N . VAL A 1 112 ? 21.225 11.069 -16.130 1.00 17.29 131 VAL A N 1
ATOM 818 C CA . VAL A 1 112 ? 20.867 12.282 -16.946 1.00 16.61 131 VAL A CA 1
ATOM 819 C C . VAL A 1 112 ? 19.355 12.390 -16.834 1.00 18.92 131 VAL A C 1
ATOM 820 O O . VAL A 1 112 ? 18.636 11.417 -17.122 1.00 21.39 131 VAL A O 1
ATOM 824 N N . LEU A 1 113 ? 18.873 13.542 -16.357 1.00 18.48 132 LEU A N 1
ATOM 825 C CA . LEU A 1 113 ? 17.397 13.738 -16.204 1.00 20.53 132 LEU A CA 1
ATOM 826 C C . LEU A 1 113 ? 17.041 14.831 -17.136 1.00 20.07 132 LEU A C 1
ATOM 827 O O . LEU A 1 113 ? 17.614 15.948 -17.047 1.00 21.76 132 LEU A O 1
ATOM 832 N N . TRP A 1 114 ? 16.220 14.531 -18.104 1.00 19.17 133 TRP A N 1
ATOM 833 C CA . TRP A 1 114 ? 15.847 15.499 -19.098 1.00 21.58 133 TRP A CA 1
ATOM 834 C C . TRP A 1 114 ? 14.418 15.936 -18.829 1.00 27.18 133 TRP A C 1
ATOM 835 O O . TRP A 1 114 ? 13.502 15.074 -18.769 1.00 25.84 133 TRP A O 1
ATOM 846 N N . SER A 1 115 ? 14.244 17.241 -18.703 1.00 23.41 134 SER A N 1
ATOM 847 C CA . SER A 1 115 ? 12.895 17.746 -18.366 1.00 30.43 134 SER A CA 1
ATOM 848 C C . SER A 1 115 ? 12.945 19.220 -18.669 1.00 36.15 134 SER A C 1
ATOM 849 O O . SER A 1 115 ? 13.518 19.960 -17.891 1.00 33.05 134 SER A O 1
ATOM 852 N N . HIS A 1 116 ? 12.410 19.656 -19.790 1.00 44.16 135 HIS A N 1
ATOM 853 C CA . HIS A 1 116 ? 12.323 21.090 -20.034 1.00 51.60 135 HIS A CA 1
ATOM 854 C C . HIS A 1 116 ? 10.947 21.682 -19.665 1.00 58.55 135 HIS A C 1
ATOM 855 O O . HIS A 1 116 ? 9.919 21.263 -20.176 1.00 59.31 135 HIS A O 1
ATOM 862 N N . GLY A 1 117 ? 10.980 22.659 -18.759 1.00 64.14 136 GLY A N 1
ATOM 863 C CA . GLY A 1 117 ? 9.819 23.209 -18.076 1.00 66.79 136 GLY A CA 1
ATOM 864 C C . GLY A 1 117 ? 10.306 24.263 -17.096 1.00 68.51 136 GLY A C 1
ATOM 865 O O . GLY A 1 117 ? 11.157 25.082 -17.445 1.00 71.89 136 GLY A O 1
ATOM 866 N N . THR A 1 118 ? 9.797 24.238 -15.866 1.00 65.07 137 THR A N 1
ATOM 867 C CA . THR A 1 118 ? 10.158 25.256 -14.866 1.00 62.30 137 THR A CA 1
ATOM 868 C C . THR A 1 118 ? 11.240 24.788 -13.893 1.00 59.66 137 THR A C 1
ATOM 869 O O . THR A 1 118 ? 11.489 25.425 -12.871 1.00 58.81 137 THR A O 1
ATOM 873 N N . GLY A 1 119 ? 11.868 23.664 -14.206 1.00 57.54 138 GLY A N 1
ATOM 874 C CA . GLY A 1 119 ? 12.913 23.142 -13.347 1.00 54.19 138 GLY A CA 1
ATOM 875 C C . GLY A 1 119 ? 12.412 22.828 -11.945 1.00 46.74 138 GLY A C 1
ATOM 876 O O . GLY A 1 119 ? 11.394 22.161 -11.748 1.00 47.91 138 GLY A O 1
ATOM 877 N N . TRP A 1 120 ? 13.122 23.329 -10.947 1.00 37.15 139 TRP A N 1
ATOM 878 C CA . TRP A 1 120 ? 12.819 22.975 -9.590 1.00 31.18 139 TRP A CA 1
ATOM 879 C C . TRP A 1 120 ? 11.746 23.837 -8.892 1.00 37.66 139 TRP A C 1
ATOM 880 O O . TRP A 1 120 ? 11.411 23.554 -7.724 1.00 37.01 139 TRP A O 1
ATOM 891 N N . LEU A 1 121 ? 11.302 24.896 -9.561 1.00 38.99 140 LEU A N 1
ATOM 892 C CA . LEU A 1 121 ? 10.391 25.873 -8.982 1.00 40.32 140 LEU A CA 1
ATOM 893 C C . LEU A 1 121 ? 9.012 25.254 -8.886 1.00 49.21 140 LEU A C 1
ATOM 894 O O . LEU A 1 121 ? 8.707 24.358 -9.661 1.00 50.02 140 LEU A O 1
ATOM 899 N N . PRO A 1 122 ? 8.189 25.715 -7.920 1.00 53.50 141 PRO A N 1
ATOM 900 C CA . PRO A 1 122 ? 6.901 25.057 -7.642 1.00 59.10 141 PRO A CA 1
ATOM 901 C C . PRO A 1 122 ? 5.998 25.029 -8.885 1.00 66.47 141 PRO A C 1
ATOM 902 O O . PRO A 1 122 ? 6.177 25.877 -9.758 1.00 65.59 141 PRO A O 1
ATOM 906 N N . SER A 1 123 ? 5.084 24.051 -8.977 1.00 73.56 142 SER A N 1
ATOM 907 C CA . SER A 1 123 ? 4.116 23.981 -10.087 1.00 76.01 142 SER A CA 1
ATOM 908 C C . SER A 1 123 ? 3.352 25.309 -10.226 1.00 75.77 142 SER A C 1
ATOM 909 O O . SER A 1 123 ? 3.195 25.853 -11.324 1.00 72.53 142 SER A O 1
ATOM 911 N N . ASP A 1 124 ? 2.914 25.835 -9.086 1.00 77.94 143 ASP A N 1
ATOM 912 C CA . ASP A 1 124 ? 2.239 27.121 -9.027 1.00 80.47 143 ASP A CA 1
ATOM 913 C C . ASP A 1 124 ? 3.142 28.326 -9.246 1.00 75.65 143 ASP A C 1
ATOM 914 O O . ASP A 1 124 ? 2.800 29.406 -8.769 1.00 75.24 143 ASP A O 1
ATOM 919 N N . ILE A 1 125 ? 4.282 28.169 -9.925 1.00 68.37 144 ILE A N 1
ATOM 920 C CA . ILE A 1 125 ? 5.273 29.256 -9.955 1.00 59.09 144 ILE A CA 1
ATOM 921 C C . ILE A 1 125 ? 4.750 30.534 -10.583 1.00 55.64 144 ILE A C 1
ATOM 922 O O . ILE A 1 125 ? 5.028 31.633 -10.078 1.00 49.81 144 ILE A O 1
ATOM 927 N N . TYR A 1 126 ? 3.995 30.407 -11.668 1.00 58.58 145 TYR A N 1
ATOM 928 C CA . TYR A 1 126 ? 3.492 31.587 -12.359 1.00 62.51 145 TYR A CA 1
ATOM 929 C C . TYR A 1 126 ? 2.528 32.332 -11.443 1.00 65.70 145 TYR A C 1
ATOM 930 O O . TYR A 1 126 ? 2.547 33.563 -11.368 1.00 64.37 145 TYR A O 1
ATOM 939 N N . SER A 1 127 ? 1.705 31.554 -10.743 1.00 66.90 146 SER A N 1
ATOM 940 C CA . SER A 1 127 ? 0.771 32.068 -9.749 1.00 67.29 146 SER A CA 1
ATOM 941 C C . SER A 1 127 ? 1.556 32.744 -8.619 1.00 59.99 146 SER A C 1
ATOM 942 O O . SER A 1 127 ? 1.229 33.857 -8.198 1.00 55.62 146 SER A O 1
ATOM 945 N N . TYR A 1 128 ? 2.625 32.089 -8.168 1.00 53.91 147 TYR A N 1
ATOM 946 C CA . TYR A 1 128 ? 3.466 32.635 -7.103 1.00 51.63 147 TYR A CA 1
ATOM 947 C C . TYR A 1 128 ? 4.214 33.899 -7.569 1.00 42.60 147 TYR A C 1
ATOM 948 O O . TYR A 1 128 ? 4.522 34.747 -6.725 1.00 43.46 147 TYR A O 1
ATOM 957 N N . LEU A 1 129 ? 4.500 34.017 -8.874 1.00 71.29 148 LEU A N 1
ATOM 958 C CA . LEU A 1 129 ? 5.145 35.216 -9.434 1.00 60.98 148 LEU A CA 1
ATOM 959 C C . LEU A 1 129 ? 4.120 36.272 -9.818 1.00 61.19 148 LEU A C 1
ATOM 960 O O . LEU A 1 129 ? 4.444 37.234 -10.512 1.00 59.97 148 LEU A O 1
ATOM 965 N N . ARG A 1 130 ? 2.888 36.064 -9.368 1.00 57.94 149 ARG A N 1
ATOM 966 C CA . ARG A 1 130 ? 1.775 36.995 -9.631 1.00 62.52 149 ARG A CA 1
ATOM 967 C C . ARG A 1 130 ? 1.481 37.242 -11.136 1.00 73.26 149 ARG A C 1
ATOM 968 O O . ARG A 1 130 ? 1.084 38.347 -11.522 1.00 74.93 149 ARG A O 1
ATOM 976 N N . SER A 1 131 ? 1.638 36.210 -11.969 1.00 69.87 150 SER A N 1
ATOM 977 C CA . SER A 1 131 ? 1.361 36.298 -13.410 1.00 74.35 150 SER A CA 1
ATOM 978 C C . SER A 1 131 ? 0.262 35.332 -13.893 1.00 78.39 150 SER A C 1
ATOM 979 O O . SER A 1 131 ? -0.150 34.408 -13.185 1.00 79.35 150 SER A O 1
ATOM 982 N N . ASN A 1 139 ? 4.962 18.807 -10.882 1.00 67.55 158 ASN A N 1
ATOM 983 C CA . ASN A 1 139 ? 6.346 19.058 -11.270 1.00 65.52 158 ASN A CA 1
ATOM 984 C C . ASN A 1 139 ? 7.321 17.941 -10.886 1.00 64.72 158 ASN A C 1
ATOM 985 O O . ASN A 1 139 ? 7.736 17.823 -9.723 1.00 59.05 158 ASN A O 1
ATOM 990 N N . PHE A 1 140 ? 7.718 17.162 -11.897 1.00 67.07 159 PHE A N 1
ATOM 991 C CA . PHE A 1 140 ? 8.618 16.014 -11.741 1.00 69.55 159 PHE A CA 1
ATOM 992 C C . PHE A 1 140 ? 9.881 16.407 -10.987 1.00 70.47 159 PHE A C 1
ATOM 993 O O . PHE A 1 140 ? 10.474 15.591 -10.267 1.00 76.69 159 PHE A O 1
ATOM 1001 N N . MET A 1 141 ? 10.268 17.674 -11.134 1.00 63.54 160 MET A N 1
ATOM 1002 C CA . MET A 1 141 ? 11.583 18.111 -10.682 1.00 55.60 160 MET A CA 1
ATOM 1003 C C . MET A 1 141 ? 11.505 19.046 -9.487 1.00 49.77 160 MET A C 1
ATOM 1004 O O . MET A 1 141 ? 12.491 19.710 -9.159 1.00 43.77 160 MET A O 1
ATOM 1009 N N . GLU A 1 142 ? 10.344 19.041 -8.834 1.00 50.23 161 GLU A N 1
ATOM 1010 C CA . GLU A 1 142 ? 10.172 19.587 -7.483 1.00 53.17 161 GLU A CA 1
ATOM 1011 C C . GLU A 1 142 ? 11.285 19.101 -6.568 1.00 49.79 161 GLU A C 1
ATOM 1012 O O . GLU A 1 142 ? 11.454 17.901 -6.329 1.00 50.57 161 GLU A O 1
ATOM 1014 N N . ILE A 1 143 ? 12.028 20.054 -6.048 1.00 46.66 162 ILE A N 1
ATOM 1015 C CA . ILE A 1 143 ? 13.304 19.747 -5.447 1.00 44.00 162 ILE A CA 1
ATOM 1016 C C . ILE A 1 143 ? 13.186 18.799 -4.211 1.00 36.01 162 ILE A C 1
ATOM 1017 O O . ILE A 1 143 ? 13.862 17.759 -4.162 1.00 32.77 162 ILE A O 1
ATOM 1022 N N . ASN A 1 144 ? 12.249 19.050 -3.268 1.00 34.70 163 ASN A N 1
ATOM 1023 C CA . ASN A 1 144 ? 12.261 18.163 -2.091 1.00 33.19 163 ASN A CA 1
ATOM 1024 C C . ASN A 1 144 ? 11.911 16.688 -2.393 1.00 34.33 163 ASN A C 1
ATOM 1025 O O . ASN A 1 144 ? 12.552 15.790 -1.832 1.00 35.07 163 ASN A O 1
ATOM 1030 N N . ASP A 1 145 ? 10.914 16.439 -3.253 1.00 35.95 164 ASP A N 1
ATOM 1031 C CA . ASP A 1 145 ? 10.509 15.054 -3.523 1.00 39.97 164 ASP A CA 1
ATOM 1032 C C . ASP A 1 145 ? 11.589 14.364 -4.324 1.00 33.99 164 ASP A C 1
ATOM 1033 O O . ASP A 1 145 ? 11.937 13.201 -4.037 1.00 36.11 164 ASP A O 1
ATOM 1038 N N . LEU A 1 146 ? 12.146 15.075 -5.302 1.00 35.20 165 LEU A N 1
ATOM 1039 C CA . LEU A 1 146 ? 13.186 14.457 -6.122 1.00 30.21 165 LEU A CA 1
ATOM 1040 C C . LEU A 1 146 ? 14.459 14.109 -5.313 1.00 32.36 165 LEU A C 1
ATOM 1041 O O . LEU A 1 146 ? 15.039 13.029 -5.486 1.00 33.68 165 LEU A O 1
ATOM 1046 N N . ALA A 1 147 ? 14.901 15.018 -4.453 1.00 34.06 166 ALA A N 1
ATOM 1047 C CA . ALA A 1 147 ? 16.100 14.790 -3.684 1.00 31.70 166 ALA A CA 1
ATOM 1048 C C . ALA A 1 147 ? 15.816 13.676 -2.703 1.00 33.05 166 ALA A C 1
ATOM 1049 O O . ALA A 1 147 ? 16.684 12.836 -2.445 1.00 35.06 166 ALA A O 1
ATOM 1051 N N . SER A 1 148 ? 14.595 13.671 -2.141 1.00 33.29 167 SER A N 1
ATOM 1052 C CA . SER A 1 148 ? 14.287 12.608 -1.221 1.00 35.62 167 SER A CA 1
ATOM 1053 C C . SER A 1 148 ? 14.333 11.252 -1.942 1.00 36.31 167 SER A C 1
ATOM 1054 O O . SER A 1 148 ? 14.899 10.279 -1.429 1.00 37.28 167 SER A O 1
ATOM 1057 N N . ALA A 1 149 ? 13.772 11.208 -3.142 1.00 34.12 168 ALA A N 1
ATOM 1058 C CA . ALA A 1 149 ? 13.670 9.953 -3.891 1.00 36.10 168 ALA A CA 1
ATOM 1059 C C . ALA A 1 149 ? 15.059 9.443 -4.258 1.00 33.54 168 ALA A C 1
ATOM 1060 O O . ALA A 1 149 ? 15.295 8.231 -4.160 1.00 33.26 168 ALA A O 1
ATOM 1062 N N . LEU A 1 150 ? 15.971 10.359 -4.599 1.00 34.55 169 LEU A N 1
ATOM 1063 C CA . LEU A 1 150 ? 17.308 9.947 -5.074 1.00 31.58 169 LEU A CA 1
ATOM 1064 C C . LEU A 1 150 ? 18.292 9.808 -3.920 1.00 33.93 169 LEU A C 1
ATOM 1065 O O . LEU A 1 150 ? 19.388 9.274 -4.101 1.00 34.03 169 LEU A O 1
ATOM 1070 N N . SER A 1 151 ? 17.885 10.179 -2.700 1.00 39.16 170 SER A N 1
ATOM 1071 C CA . SER A 1 151 ? 18.851 10.154 -1.603 1.00 40.63 170 SER A CA 1
ATOM 1072 C C . SER A 1 151 ? 19.380 8.737 -1.281 1.00 40.81 170 SER A C 1
ATOM 1073 O O . SER A 1 151 ? 20.472 8.630 -0.726 1.00 46.02 170 SER A O 1
ATOM 1076 N N . LYS A 1 152 ? 18.655 7.671 -1.663 1.00 38.81 171 LYS A N 1
ATOM 1077 C CA . LYS A 1 152 ? 19.100 6.291 -1.456 1.00 42.19 171 LYS A CA 1
ATOM 1078 C C . LYS A 1 152 ? 20.154 5.775 -2.445 1.00 43.43 171 LYS A C 1
ATOM 1079 O O . LYS A 1 152 ? 20.595 4.608 -2.356 1.00 47.65 171 LYS A O 1
ATOM 1085 N N . TYR A 1 153 ? 20.492 6.593 -3.432 1.00 37.36 172 TYR A N 1
ATOM 1086 C CA . TYR A 1 153 ? 21.503 6.214 -4.426 1.00 36.89 172 TYR A CA 1
ATOM 1087 C C . TYR A 1 153 ? 22.812 6.936 -4.277 1.00 34.34 172 TYR A C 1
ATOM 1088 O O . TYR A 1 153 ? 22.920 7.918 -3.565 1.00 30.73 172 TYR A O 1
ATOM 1097 N N . HIS A 1 154 ? 23.834 6.455 -4.999 1.00 30.47 173 HIS A N 1
ATOM 1098 C CA . HIS A 1 154 ? 24.976 7.308 -5.143 1.00 33.71 173 HIS A CA 1
ATOM 1099 C C . HIS A 1 154 ? 25.446 7.333 -6.577 1.00 30.38 173 HIS A C 1
ATOM 1100 O O . HIS A 1 154 ? 25.900 6.314 -7.127 1.00 30.61 173 HIS A O 1
ATOM 1107 N N . PHE A 1 155 ? 25.348 8.513 -7.167 1.00 24.53 174 PHE A N 1
ATOM 1108 C CA . PHE A 1 155 ? 25.773 8.638 -8.543 1.00 22.38 174 PHE A CA 1
ATOM 1109 C C . PHE A 1 155 ? 27.080 9.364 -8.641 1.00 26.14 174 PHE A C 1
ATOM 1110 O O . PHE A 1 155 ? 27.347 10.244 -7.848 1.00 25.03 174 PHE A O 1
ATOM 1118 N N . ASP A 1 156 ? 27.888 9.024 -9.623 1.00 22.47 175 ASP A N 1
ATOM 1119 C CA . ASP A 1 156 ? 29.110 9.849 -9.826 1.00 22.65 175 ASP A CA 1
ATOM 1120 C C . ASP A 1 156 ? 28.720 11.230 -10.305 1.00 21.72 175 ASP A C 1
ATOM 1121 O O . ASP A 1 156 ? 29.437 12.220 -9.991 1.00 23.77 175 ASP A O 1
ATOM 1126 N N . PHE A 1 157 ? 27.686 11.329 -11.138 1.00 18.31 176 PHE A N 1
ATOM 1127 C CA . PHE A 1 157 ? 27.167 12.634 -11.521 1.00 18.11 176 PHE A CA 1
ATOM 1128 C C . PHE A 1 157 ? 25.669 12.584 -11.758 1.00 19.85 176 PHE A C 1
ATOM 1129 O O . PHE A 1 157 ? 25.109 11.506 -12.072 1.00 20.21 176 PHE A O 1
ATOM 1137 N N . ILE A 1 158 ? 25.020 13.757 -11.568 1.00 17.79 177 ILE A N 1
ATOM 1138 C CA . ILE A 1 158 ? 23.674 13.904 -12.130 1.00 18.72 177 ILE A CA 1
ATOM 1139 C C . ILE A 1 158 ? 23.774 15.067 -13.084 1.00 19.50 177 ILE A C 1
ATOM 1140 O O . ILE A 1 158 ? 24.287 16.151 -12.695 1.00 19.86 177 ILE A O 1
ATOM 1145 N N . LEU A 1 159 ? 23.353 14.831 -14.327 1.00 17.20 178 LEU A N 1
ATOM 1146 C CA . LEU A 1 159 ? 23.317 15.882 -15.364 1.00 17.84 178 LEU A CA 1
ATOM 1147 C C . LEU A 1 159 ? 21.865 16.304 -15.507 1.00 19.68 178 LEU A C 1
ATOM 1148 O O . LEU A 1 159 ? 21.020 15.501 -15.897 1.00 18.59 178 LEU A O 1
ATOM 1153 N N . PHE A 1 160 ? 21.588 17.562 -15.125 1.00 17.11 179 PHE A N 1
ATOM 1154 C CA . PHE A 1 160 ? 20.203 18.069 -15.281 1.00 19.57 179 PHE A CA 1
ATOM 1155 C C . PHE A 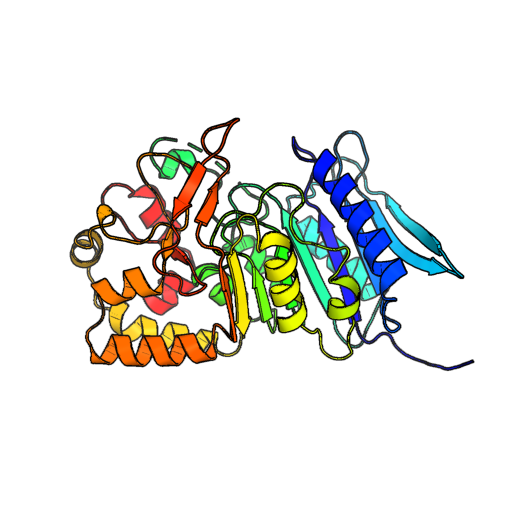1 160 ? 20.067 18.747 -16.626 1.00 20.07 179 PHE A C 1
ATOM 1156 O O . PHE A 1 160 ? 20.551 19.876 -16.809 1.00 20.28 179 PHE A O 1
ATOM 1164 N N . ASP A 1 161 ? 19.435 18.089 -17.580 1.00 18.06 180 ASP A N 1
ATOM 1165 C CA . ASP A 1 161 ? 19.177 18.723 -18.860 1.00 21.34 180 ASP A CA 1
ATOM 1166 C C . ASP A 1 161 ? 17.806 19.352 -18.729 1.00 21.38 180 ASP A C 1
ATOM 1167 O O . ASP A 1 161 ? 16.784 18.789 -19.115 1.00 23.05 180 ASP A O 1
ATOM 1172 N N . ALA A 1 162 ? 17.813 20.565 -18.132 1.00 19.49 181 ALA A N 1
ATOM 1173 C CA . ALA A 1 162 ? 16.590 21.164 -17.585 1.00 21.12 181 ALA A CA 1
ATOM 1174 C C . ALA A 1 162 ? 16.921 22.631 -17.321 1.00 22.14 181 ALA A C 1
ATOM 1175 O O . ALA A 1 162 ? 18.084 23.005 -17.335 1.00 24.68 181 ALA A O 1
ATOM 1177 N N . CYS A 1 163 ? 15.877 23.415 -17.160 1.00 25.10 182 CYS A N 1
ATOM 1178 C CA . CYS A 1 163 ? 16.138 24.806 -16.800 1.00 25.43 182 CYS A CA 1
ATOM 1179 C C . CYS A 1 163 ? 16.383 25.030 -15.328 1.00 26.58 182 CYS A C 1
ATOM 1180 O O . CYS A 1 163 ? 15.719 24.465 -14.440 1.00 25.31 182 CYS A O 1
ATOM 1183 N N . TYR A 1 164 ? 17.300 25.986 -15.087 1.00 25.20 183 TYR A N 1
ATOM 1184 C CA . TYR A 1 164 ? 17.533 26.625 -13.794 1.00 22.68 183 TYR A CA 1
ATOM 1185 C C . TYR A 1 164 ? 18.050 25.710 -12.701 1.00 24.04 183 TYR A C 1
ATOM 1186 O O . TYR A 1 164 ? 17.957 26.052 -11.525 1.00 24.57 183 TYR A O 1
ATOM 1195 N N . MET A 1 165 ? 18.643 24.576 -13.063 1.00 21.36 184 MET A N 1
ATOM 1196 C CA . MET A 1 165 ? 18.964 23.643 -11.998 1.00 19.44 184 MET A CA 1
ATOM 1197 C C . MET A 1 165 ? 20.249 23.925 -11.332 1.00 22.03 184 MET A C 1
ATOM 1198 O O . MET A 1 165 ? 20.523 23.414 -10.254 1.00 22.19 184 MET A O 1
ATOM 1203 N N . SER A 1 166 ? 21.137 24.696 -11.977 1.00 19.52 185 SER A N 1
ATOM 1204 C CA . SER A 1 166 ? 22.370 25.109 -11.277 1.00 19.50 185 SER A CA 1
ATOM 1205 C C . SER A 1 166 ? 22.051 26.262 -10.371 1.00 21.00 185 SER A C 1
ATOM 1206 O O . SER A 1 166 ? 22.229 27.448 -10.754 1.00 19.77 185 SER A O 1
ATOM 1209 N N . CYS A 1 167 ? 21.604 25.963 -9.177 1.00 21.56 186 CYS A N 1
ATOM 1210 C CA . CYS A 1 167 ? 21.397 26.949 -8.135 1.00 22.66 186 CYS A CA 1
ATOM 1211 C C . CYS A 1 167 ? 21.811 26.338 -6.834 1.00 22.80 186 CYS A C 1
ATOM 1212 O O . CYS A 1 167 ? 21.934 25.125 -6.741 1.00 24.22 186 CYS A O 1
ATOM 1215 N N . ALA A 1 168 ? 22.101 27.169 -5.871 1.00 20.74 187 ALA A N 1
ATOM 1216 C CA . ALA A 1 168 ? 22.606 26.674 -4.614 1.00 22.46 187 ALA A CA 1
ATOM 1217 C C . ALA A 1 168 ? 21.653 25.695 -4.030 1.00 22.49 187 ALA A C 1
ATOM 1218 O O . ALA A 1 168 ? 22.060 24.692 -3.402 1.00 22.66 187 ALA A O 1
ATOM 1220 N N . GLU A 1 169 ? 20.363 26.010 -4.124 1.00 20.54 188 GLU A N 1
ATOM 1221 C CA . GLU A 1 169 ? 19.390 25.189 -3.451 1.00 21.36 188 GLU A CA 1
ATOM 1222 C C . GLU A 1 169 ? 19.358 23.751 -3.948 1.00 24.53 188 GLU A C 1
ATOM 1223 O O . GLU A 1 169 ? 19.204 22.807 -3.135 1.00 24.99 188 GLU A O 1
ATOM 1229 N N . VAL A 1 170 ? 19.464 23.615 -5.255 1.00 21.54 189 VAL A N 1
ATOM 1230 C CA . VAL A 1 170 ? 19.542 22.264 -5.870 1.00 22.32 189 VAL A CA 1
ATOM 1231 C C . VAL A 1 170 ? 20.869 21.601 -5.604 1.00 23.07 189 VAL A C 1
ATOM 1232 O O . VAL A 1 170 ? 20.961 20.372 -5.256 1.00 23.95 189 VAL A O 1
ATOM 1236 N N . ALA A 1 171 ? 21.970 22.332 -5.827 1.00 22.11 190 ALA A N 1
ATOM 1237 C CA . ALA A 1 171 ? 23.266 21.673 -5.578 1.00 22.58 190 ALA A CA 1
ATOM 1238 C C . ALA A 1 171 ? 23.326 21.188 -4.099 1.00 25.44 190 ALA A C 1
ATOM 1239 O O . ALA A 1 171 ? 23.896 20.081 -3.776 1.00 25.61 190 ALA A O 1
ATOM 1241 N N . TYR A 1 172 ? 22.736 21.968 -3.193 1.00 22.65 191 TYR A N 1
ATOM 1242 C CA . TYR A 1 172 ? 22.786 21.578 -1.796 1.00 25.42 191 TYR A CA 1
ATOM 1243 C C . TYR A 1 172 ? 21.892 20.357 -1.555 1.00 27.90 191 TYR A C 1
ATOM 1244 O O . TYR A 1 172 ? 22.289 19.379 -0.847 1.00 27.58 191 TYR A O 1
ATOM 1253 N N . ALA A 1 173 ? 20.703 20.386 -2.142 1.00 24.60 192 ALA A N 1
ATOM 1254 C CA . ALA A 1 173 ? 19.719 19.279 -1.882 1.00 24.56 192 ALA A CA 1
ATOM 1255 C C . ALA A 1 173 ? 20.254 17.938 -2.368 1.00 24.88 192 ALA A C 1
ATOM 1256 O O . ALA A 1 173 ? 19.907 16.892 -1.739 1.00 25.00 192 ALA A O 1
ATOM 1258 N N . PHE A 1 174 ? 21.001 17.962 -3.460 1.00 22.50 193 PHE A N 1
ATOM 1259 C CA . PHE A 1 174 ? 21.488 16.691 -4.046 1.00 22.25 193 PHE A CA 1
ATOM 1260 C C . PHE A 1 174 ? 22.891 16.337 -3.646 1.00 24.76 193 PHE A C 1
ATOM 1261 O O . PHE A 1 174 ? 23.461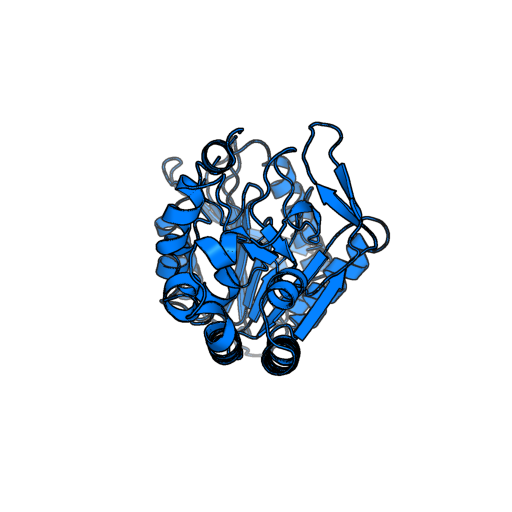 15.386 -4.220 1.00 26.46 193 PHE A O 1
ATOM 1269 N N . ARG A 1 175 ? 23.473 17.055 -2.682 1.00 26.54 194 ARG A N 1
ATOM 1270 C CA . ARG A 1 175 ? 24.914 16.868 -2.374 1.00 24.51 194 ARG A CA 1
ATOM 1271 C C . ARG A 1 175 ? 25.231 15.466 -1.873 1.00 24.90 194 ARG A C 1
ATOM 1272 O O . ARG A 1 175 ? 26.364 15.022 -2.018 1.00 28.84 194 ARG A O 1
ATOM 1280 N N . GLY A 1 176 ? 24.250 14.839 -1.256 1.00 24.83 195 GLY A N 1
ATOM 1281 C CA . GLY A 1 176 ? 24.456 13.513 -0.696 1.00 29.15 195 GLY A CA 1
ATOM 1282 C C . GLY A 1 176 ? 24.321 12.361 -1.668 1.00 32.87 195 GLY A C 1
ATOM 1283 O O . GLY A 1 176 ? 24.832 11.246 -1.328 1.00 31.67 195 GLY A O 1
ATOM 1284 N N . CYS A 1 177 ? 23.695 12.553 -2.842 1.00 27.44 196 CYS A N 1
ATOM 1285 C CA . CYS A 1 177 ? 23.500 11.404 -3.717 1.00 28.85 196 CYS A CA 1
ATOM 1286 C C . CYS A 1 177 ? 24.253 11.482 -5.043 1.00 24.74 196 CYS A C 1
ATOM 1287 O O . CYS A 1 177 ? 24.109 10.583 -5.886 1.00 27.52 196 CYS A O 1
ATOM 1290 N N . ALA A 1 178 ? 25.076 12.494 -5.196 1.00 23.30 197 ALA A N 1
ATOM 1291 C CA . ALA A 1 178 ? 25.867 12.660 -6.391 1.00 23.56 197 ALA A CA 1
ATOM 1292 C C . ALA A 1 178 ? 27.173 13.351 -6.114 1.00 27.04 197 ALA A C 1
ATOM 1293 O O . ALA A 1 178 ? 27.212 14.302 -5.439 1.00 25.38 197 ALA A O 1
ATOM 1295 N N . ASP A 1 179 ? 28.253 12.860 -6.683 1.00 25.07 198 ASP A N 1
ATOM 1296 C CA . ASP A 1 179 ? 29.513 13.504 -6.457 1.00 24.19 198 ASP A CA 1
ATOM 1297 C C . ASP A 1 179 ? 29.630 14.863 -7.135 1.00 22.18 198 ASP A C 1
ATOM 1298 O O . ASP A 1 179 ? 30.252 15.736 -6.633 1.00 22.56 198 ASP A O 1
ATOM 1303 N N . TYR A 1 180 ? 29.021 14.980 -8.308 1.00 20.93 199 TYR A N 1
ATOM 1304 C CA . TYR A 1 180 ? 29.019 16.188 -9.099 1.00 20.26 199 TYR A CA 1
ATOM 1305 C C . TYR A 1 180 ? 27.630 16.431 -9.671 1.00 21.29 199 TYR A C 1
ATOM 1306 O O . TYR A 1 180 ? 26.947 15.520 -9.976 1.00 20.25 199 TYR A O 1
ATOM 1315 N N . ILE A 1 181 ? 27.284 17.695 -9.823 1.00 19.36 200 ILE A N 1
ATOM 1316 C CA . ILE A 1 181 ? 26.036 18.089 -10.419 1.00 19.78 200 ILE A CA 1
ATOM 1317 C C . ILE A 1 181 ? 26.378 18.978 -11.614 1.00 21.57 200 ILE A C 1
ATOM 1318 O O . ILE A 1 181 ? 27.108 19.874 -11.490 1.00 22.24 200 ILE A O 1
ATOM 1323 N N . ILE A 1 182 ? 25.784 18.697 -12.752 1.00 19.15 201 ILE A N 1
ATOM 1324 C CA . ILE A 1 182 ? 26.008 19.449 -13.967 1.00 18.02 201 ILE A CA 1
ATOM 1325 C C . ILE A 1 182 ? 24.696 20.084 -14.389 1.00 20.50 201 ILE A C 1
ATOM 1326 O O . ILE A 1 182 ? 23.738 19.397 -14.467 1.00 20.00 201 ILE A O 1
ATOM 1331 N N . GLY A 1 183 ? 24.683 21.378 -14.682 1.00 17.13 202 GLY A N 1
ATOM 1332 C CA . GLY A 1 183 ? 23.414 21.992 -15.069 1.00 17.82 202 GLY A CA 1
ATOM 1333 C C . GLY A 1 183 ? 23.613 23.404 -15.543 1.00 18.01 202 GLY A C 1
ATOM 1334 O O . GLY A 1 183 ? 24.760 23.862 -15.666 1.00 19.47 202 GLY A O 1
ATOM 1335 N N . SER A 1 184 ? 22.496 24.045 -15.838 1.00 17.18 203 SER A N 1
ATOM 1336 C CA . SER A 1 184 ? 22.531 25.470 -16.247 1.00 18.90 203 SER A CA 1
ATOM 1337 C C . SER A 1 184 ? 21.851 26.296 -15.224 1.00 21.62 203 SER A C 1
ATOM 1338 O O . SER A 1 184 ? 20.764 25.933 -14.733 1.00 21.67 203 SER A O 1
ATOM 1341 N N . PRO A 1 185 ? 22.425 27.455 -14.887 1.00 20.14 204 PRO A N 1
ATOM 1342 C CA . PRO A 1 185 ? 21.666 28.416 -14.053 1.00 18.77 204 PRO A CA 1
ATOM 1343 C C . PRO A 1 185 ? 20.592 29.128 -14.796 1.00 25.02 204 PRO A C 1
ATOM 1344 O O . PRO A 1 185 ? 19.811 29.810 -14.132 1.00 24.32 204 PRO A O 1
ATOM 1348 N N . THR A 1 186 ? 20.558 29.021 -16.112 1.00 23.53 205 THR A N 1
ATOM 1349 C CA . THR A 1 186 ? 19.529 29.727 -16.907 1.00 22.63 205 THR A CA 1
ATOM 1350 C C . THR A 1 186 ? 18.714 28.720 -17.675 1.00 24.09 205 THR A C 1
ATOM 1351 O O . THR A 1 186 ? 18.653 27.557 -17.194 1.00 25.69 205 THR A O 1
ATOM 1355 N N . GLU A 1 187 ? 18.077 29.084 -18.790 1.00 27.31 206 GLU A N 1
ATOM 1356 C CA . GLU A 1 187 ? 17.275 28.112 -19.555 1.00 28.64 206 GLU A CA 1
ATOM 1357 C C . GLU A 1 187 ? 18.172 27.352 -20.508 1.00 32.74 206 GLU A C 1
ATOM 1358 O O . GLU A 1 187 ? 19.195 27.853 -20.980 1.00 31.41 206 GLU A O 1
ATOM 1364 N N . ILE A 1 188 ? 17.812 26.076 -20.725 1.00 30.70 207 ILE A N 1
ATOM 1365 C CA . ILE A 1 188 ? 18.356 25.322 -21.805 1.00 36.76 207 ILE A CA 1
ATOM 1366 C C . ILE A 1 188 ? 17.166 25.042 -22.656 1.00 42.67 207 ILE A C 1
ATOM 1367 O O . ILE A 1 188 ? 16.166 24.479 -22.179 1.00 45.62 207 ILE A O 1
ATOM 1372 N N . LEU A 1 189 ? 17.240 25.462 -23.889 1.00 38.92 208 LEU A N 1
ATOM 1373 C CA . LEU A 1 189 ? 16.052 25.262 -24.690 1.00 49.39 208 LEU A CA 1
ATOM 1374 C C . LEU A 1 189 ? 16.356 24.200 -25.745 1.00 54.95 208 LEU A C 1
ATOM 1375 O O . LEU A 1 189 ? 17.271 23.349 -25.577 1.00 48.60 208 LEU A O 1
ATOM 1380 N N . ALA A 1 190 ? 15.554 24.226 -26.800 1.00 67.17 209 ALA A N 1
ATOM 1381 C CA . ALA A 1 190 ? 15.682 23.303 -27.914 1.00 65.21 209 ALA A CA 1
ATOM 1382 C C . ALA A 1 190 ? 15.998 21.887 -27.444 1.00 58.34 209 ALA A C 1
ATOM 1383 O O . ALA A 1 190 ? 15.413 21.374 -26.486 1.00 56.55 209 ALA A O 1
ATOM 1385 N N . ASN A 1 191 ? 16.948 21.276 -28.110 1.00 55.85 210 ASN A N 1
ATOM 1386 C CA . ASN A 1 191 ? 17.257 19.906 -27.800 1.00 63.39 210 ASN A CA 1
ATOM 1387 C C . ASN A 1 191 ? 17.747 19.797 -26.361 1.00 57.96 210 ASN A C 1
ATOM 1388 O O . ASN A 1 191 ? 17.285 18.928 -25.610 1.00 65.83 210 ASN A O 1
ATOM 1393 N N . GLY A 1 192 ? 18.620 20.706 -25.943 1.00 39.69 211 GLY A N 1
ATOM 1394 C CA . GLY A 1 192 ? 19.287 20.444 -24.685 1.00 33.85 211 GLY A CA 1
ATOM 1395 C C . GLY A 1 192 ? 20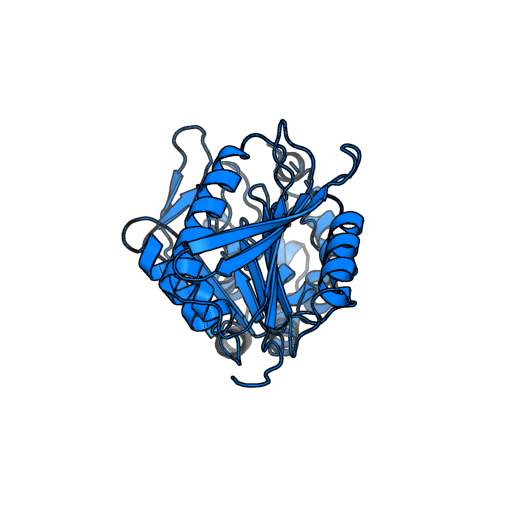.804 20.204 -24.874 1.00 28.48 211 GLY A C 1
ATOM 1396 O O . GLY A 1 192 ? 21.427 20.925 -25.682 1.00 28.26 211 GLY A O 1
ATOM 1397 N N . PHE A 1 193 ? 21.380 19.268 -24.103 1.00 24.07 212 PHE A N 1
ATOM 1398 C CA . PHE A 1 193 ? 22.821 19.038 -24.160 1.00 20.18 212 PHE A CA 1
ATOM 1399 C C . PHE A 1 193 ? 23.265 18.449 -25.510 1.00 25.22 212 PHE A C 1
ATOM 1400 O O . PHE A 1 193 ? 22.472 17.828 -26.249 1.00 25.78 212 PHE A O 1
ATOM 1408 N N . PRO A 1 194 ? 24.549 18.639 -25.855 1.00 23.02 213 PRO A N 1
ATOM 1409 C CA . PRO A 1 194 ? 25.056 18.127 -27.145 1.00 22.48 213 PRO A CA 1
ATOM 1410 C C . PRO A 1 194 ? 25.468 16.674 -26.976 1.00 21.32 213 PRO A C 1
ATOM 1411 O O . PRO A 1 194 ? 26.660 16.334 -26.844 1.00 22.43 213 PRO A O 1
ATOM 1415 N N . TYR A 1 195 ? 24.453 15.816 -26.896 1.00 21.69 214 TYR A N 1
ATOM 1416 C CA . TYR A 1 195 ? 24.760 14.416 -26.595 1.00 22.31 214 TYR A CA 1
ATOM 1417 C C . TYR A 1 195 ? 25.704 13.892 -27.625 1.00 22.79 214 TYR A C 1
ATOM 1418 O O . TYR A 1 195 ? 26.500 12.966 -27.344 1.00 24.94 214 TYR A O 1
ATOM 1427 N N . GLN A 1 196 ? 25.670 14.438 -28.856 1.00 21.64 215 GLN A N 1
ATOM 1428 C CA . GLN A 1 196 ? 26.528 13.821 -29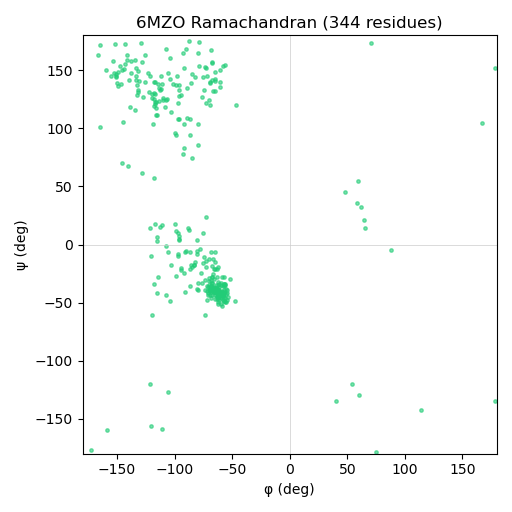.882 1.00 20.69 215 GLN A CA 1
ATOM 1429 C C . GLN A 1 196 ? 28.031 14.031 -29.639 1.00 22.42 215 GLN A C 1
ATOM 1430 O O . GLN A 1 196 ? 28.849 13.366 -30.332 1.00 21.34 215 GLN A O 1
ATOM 1436 N N . THR A 1 197 ? 28.395 14.832 -28.638 1.00 20.25 216 THR A N 1
ATOM 1437 C CA . THR A 1 197 ? 29.809 15.042 -28.369 1.00 18.68 216 THR A CA 1
ATOM 1438 C C . THR A 1 197 ? 30.197 14.622 -26.953 1.00 19.00 216 THR A C 1
ATOM 1439 O O . THR A 1 197 ? 31.397 14.653 -26.632 1.00 21.23 216 THR A O 1
ATOM 1443 N N . ILE A 1 198 ? 29.254 14.313 -26.072 1.00 18.18 217 ILE A N 1
ATOM 1444 C CA . ILE A 1 198 ? 29.626 14.043 -24.652 1.00 17.31 217 ILE A CA 1
ATOM 1445 C C . ILE A 1 198 ? 29.535 12.562 -24.217 1.00 18.74 217 ILE A C 1
ATOM 1446 O O . ILE A 1 198 ? 29.715 12.246 -23.015 1.00 18.27 217 ILE A O 1
ATOM 1451 N N . MET A 1 199 ? 29.113 11.701 -25.156 1.00 17.41 218 MET A N 1
ATOM 1452 C CA . MET A 1 199 ? 28.831 10.322 -24.672 1.00 17.79 218 MET A CA 1
ATOM 1453 C C . MET A 1 199 ? 30.105 9.660 -24.115 1.00 17.46 218 MET A C 1
ATOM 1454 O O . MET A 1 199 ? 30.052 9.074 -22.969 1.00 18.78 218 MET A O 1
ATOM 1459 N N . GLY A 1 200 ? 31.195 9.669 -24.857 1.00 16.24 219 GLY A N 1
ATOM 1460 C CA . GLY A 1 200 ? 32.431 9.100 -24.279 1.00 19.36 219 GLY A CA 1
ATOM 1461 C C . GLY A 1 200 ? 32.831 9.725 -22.925 1.00 19.12 219 GLY A C 1
ATOM 1462 O O . GLY A 1 200 ? 33.322 8.975 -22.018 1.00 20.30 219 GLY A O 1
ATOM 1463 N N . ASP A 1 201 ? 32.661 11.040 -22.767 1.00 19.32 220 ASP A N 1
ATOM 1464 C CA . ASP A 1 201 ? 32.990 11.656 -21.473 1.00 18.58 220 ASP A CA 1
ATOM 1465 C C . ASP A 1 201 ? 32.188 11.076 -20.347 1.00 18.28 220 ASP A C 1
ATOM 1466 O O . ASP A 1 201 ? 32.751 11.004 -19.201 1.00 17.88 220 ASP A O 1
ATOM 1471 N N . MET A 1 202 ? 30.924 10.692 -20.582 1.00 18.29 221 MET A N 1
ATOM 1472 C CA . MET A 1 202 ? 30.145 10.097 -19.464 1.00 16.10 221 MET A CA 1
ATOM 1473 C C . MET A 1 202 ? 30.677 8.714 -19.005 1.00 19.89 221 MET A C 1
ATOM 1474 O O . MET A 1 202 ? 30.308 8.275 -17.933 1.00 21.67 221 MET A O 1
ATOM 1479 N N . PHE A 1 203 ? 31.469 8.058 -19.851 1.00 18.38 222 PHE A N 1
ATOM 1480 C CA . PHE A 1 203 ? 31.818 6.650 -19.627 1.00 19.85 222 PHE A CA 1
ATOM 1481 C C . PHE A 1 203 ? 33.322 6.456 -19.364 1.00 21.17 222 PHE A C 1
ATOM 1482 O O . PHE A 1 203 ? 33.759 5.323 -19.289 1.00 22.08 222 PHE A O 1
ATOM 1490 N N . LYS A 1 204 ? 34.119 7.527 -19.294 1.00 18.77 223 LYS A N 1
ATOM 1491 C CA . LYS A 1 204 ? 35.550 7.378 -18.797 1.00 19.64 223 LYS A CA 1
ATOM 1492 C C . LYS A 1 204 ? 35.535 6.744 -17.385 1.00 22.35 223 LYS A C 1
ATOM 1493 O O . LYS A 1 204 ? 34.546 6.856 -16.629 1.00 24.88 223 LYS A O 1
ATOM 1499 N N . LYS A 1 205 ? 36.625 6.077 -17.045 1.00 20.55 224 LYS A N 1
ATOM 1500 C CA . LYS A 1 205 ? 36.648 5.361 -15.747 1.00 23.38 224 LYS A CA 1
ATOM 1501 C C . LYS A 1 205 ? 36.155 6.255 -14.642 1.00 23.56 224 LYS A C 1
ATOM 1502 O O . LYS A 1 205 ? 35.300 5.804 -13.851 1.00 26.16 224 LYS A O 1
ATOM 1508 N N . GLU A 1 206 ? 36.679 7.499 -14.555 1.00 22.63 225 GLU A N 1
ATOM 1509 C CA . GLU A 1 206 ? 36.052 8.595 -13.834 1.00 22.24 225 GLU A CA 1
ATOM 1510 C C . GLU A 1 206 ? 35.264 9.407 -14.865 1.00 24.06 225 GLU A C 1
ATOM 1511 O O . GLU A 1 206 ? 35.835 9.768 -15.914 1.00 24.93 225 GLU A O 1
ATOM 1517 N N . ALA A 1 207 ? 34.009 9.742 -14.555 1.00 21.78 226 ALA A N 1
ATOM 1518 C CA . ALA A 1 207 ? 33.230 10.575 -15.478 1.00 21.17 226 ALA A CA 1
ATOM 1519 C C . ALA A 1 207 ? 33.939 11.904 -15.659 1.00 21.31 226 ALA A C 1
ATOM 1520 O O . ALA A 1 207 ? 34.365 12.546 -14.695 1.00 22.74 226 ALA A O 1
ATOM 1522 N N . ASP A 1 208 ? 34.035 12.379 -16.913 1.00 18.42 227 ASP A N 1
ATOM 1523 C CA . ASP A 1 208 ? 34.739 13.644 -17.199 1.00 19.59 227 ASP A CA 1
ATOM 1524 C C . ASP A 1 208 ? 33.740 14.771 -17.172 1.00 20.81 227 ASP A C 1
ATOM 1525 O O . ASP A 1 208 ? 33.242 15.240 -18.215 1.00 20.77 227 ASP A O 1
ATOM 1530 N N . VAL A 1 209 ? 33.404 15.143 -15.938 1.00 19.00 228 VAL A N 1
ATOM 1531 C CA . VAL A 1 209 ? 32.334 16.146 -15.775 1.00 21.33 228 VAL A CA 1
ATOM 1532 C C . VAL A 1 209 ? 32.755 17.494 -16.291 1.00 22.24 228 VAL A C 1
ATOM 1533 O O . VAL A 1 209 ? 31.896 18.225 -16.866 1.00 21.83 228 VAL A O 1
ATOM 1537 N N . VAL A 1 210 ? 34.042 17.837 -16.179 1.00 22.45 229 VAL A N 1
ATOM 1538 C CA . VAL A 1 210 ? 34.457 19.090 -16.751 1.00 23.37 229 VAL A CA 1
ATOM 1539 C C . VAL A 1 210 ? 34.405 19.019 -18.294 1.00 25.03 229 VAL A C 1
ATOM 1540 O O . VAL A 1 210 ? 33.965 19.955 -18.906 1.00 24.48 229 VAL A O 1
ATOM 1544 N N . GLY A 1 211 ? 34.791 17.873 -18.901 1.00 22.56 230 GLY A N 1
ATOM 1545 C CA . GLY A 1 211 ? 34.632 17.663 -20.331 1.00 22.90 230 GLY A CA 1
ATOM 1546 C C . GLY A 1 211 ? 33.213 17.874 -20.781 1.00 24.45 230 GLY A C 1
ATOM 1547 O O . GLY A 1 211 ? 32.973 18.521 -21.783 1.00 22.56 230 GLY A O 1
ATOM 1548 N N . ILE A 1 212 ? 32.272 17.271 -20.057 1.00 20.21 231 ILE A N 1
ATOM 1549 C CA . ILE A 1 212 ? 30.880 17.406 -20.455 1.00 18.40 231 ILE A CA 1
ATOM 1550 C C . ILE A 1 212 ? 30.419 18.868 -20.508 1.00 21.80 231 ILE A C 1
ATOM 1551 O O . ILE A 1 212 ? 29.840 19.288 -21.503 1.00 20.17 231 ILE A O 1
ATOM 1556 N N . ALA A 1 213 ? 30.808 19.627 -19.473 1.00 20.80 232 ALA A N 1
ATOM 1557 C CA . ALA A 1 213 ? 30.406 21.043 -19.444 1.00 21.48 232 ALA A CA 1
ATOM 1558 C C . ALA A 1 213 ? 31.139 21.876 -20.496 1.00 21.04 232 ALA A C 1
ATOM 1559 O O . ALA A 1 213 ? 30.548 22.755 -21.130 1.00 23.07 232 ALA A O 1
ATOM 1561 N N . THR A 1 214 ? 32.411 21.551 -20.719 1.00 20.61 233 THR A N 1
ATOM 1562 C CA . THR A 1 214 ? 33.175 22.268 -21.764 1.00 20.83 233 THR A CA 1
ATOM 1563 C C . THR A 1 214 ? 32.592 22.009 -23.160 1.00 22.81 233 THR A C 1
ATOM 1564 O O . THR A 1 214 ? 32.554 22.922 -24.002 1.00 25.63 233 THR A O 1
ATOM 1568 N N . LYS A 1 215 ? 32.077 20.799 -23.395 1.00 21.09 234 LYS A N 1
ATOM 1569 C CA . LYS A 1 215 ? 31.429 20.512 -24.650 1.00 21.82 234 LYS A CA 1
ATOM 1570 C C . LYS A 1 215 ? 30.124 21.238 -24.833 1.00 20.31 234 LYS A C 1
ATOM 1571 O O . LYS A 1 215 ? 29.807 21.651 -25.938 1.00 24.13 234 LYS A O 1
ATOM 1577 N N . PHE A 1 216 ? 29.367 21.371 -23.743 1.00 21.78 235 PHE A N 1
ATOM 1578 C CA . PHE A 1 216 ? 28.153 22.176 -23.781 1.00 20.43 235 PHE A CA 1
ATOM 1579 C C . PHE A 1 216 ? 28.461 23.642 -24.200 1.00 25.84 235 PHE A C 1
ATOM 1580 O O . PHE A 1 216 ? 27.780 24.196 -25.087 1.00 23.56 235 PHE A O 1
ATOM 1588 N N . TYR A 1 217 ? 29.483 24.214 -23.556 1.00 23.43 236 TYR A N 1
ATOM 1589 C CA . TYR A 1 217 ? 29.944 25.577 -23.942 1.00 23.98 236 TYR A CA 1
ATOM 1590 C C . TYR A 1 217 ? 30.430 25.644 -25.376 1.00 26.20 236 TYR A C 1
ATOM 1591 O O . TYR A 1 217 ? 29.979 26.528 -26.137 1.00 29.09 236 TYR A O 1
ATOM 1600 N N . THR A 1 218 ? 31.291 24.683 -25.792 1.00 26.73 237 THR A N 1
ATOM 1601 C CA . THR A 1 218 ? 31.768 24.703 -27.180 1.00 27.36 237 THR A CA 1
ATOM 1602 C C . THR A 1 218 ? 30.574 24.638 -28.160 1.00 28.86 237 THR A C 1
ATOM 1603 O O . THR A 1 218 ? 30.539 25.367 -29.168 1.00 36.81 237 THR A O 1
ATOM 1607 N N . TYR A 1 219 ? 29.609 23.771 -27.884 1.00 25.37 238 TYR A N 1
ATOM 1608 C CA . TYR A 1 219 ? 28.474 23.663 -28.773 1.00 28.28 238 TYR A CA 1
ATOM 1609 C C . TYR A 1 219 ? 27.690 24.972 -28.895 1.00 31.86 238 TYR A C 1
ATOM 1610 O O . TYR A 1 219 ? 27.312 25.357 -30.017 1.00 35.75 238 TYR A O 1
ATOM 1619 N N . TYR A 1 220 ? 27.489 25.657 -27.763 1.00 27.26 239 TYR A N 1
ATOM 1620 C CA . TYR A 1 220 ? 26.607 26.825 -27.748 1.00 32.96 239 TYR A CA 1
ATOM 1621 C C . TYR A 1 220 ? 27.373 28.144 -27.891 1.00 32.27 239 TYR A C 1
ATOM 1622 O O . TYR A 1 220 ? 26.786 29.250 -27.794 1.00 35.13 239 TYR A O 1
ATOM 1631 N N . GLN A 1 221 ? 28.694 28.066 -28.087 1.00 34.23 240 GLN A N 1
ATOM 1632 C CA . GLN A 1 221 ? 29.585 29.249 -27.977 1.00 35.37 240 GLN A CA 1
ATOM 1633 C C . GLN A 1 221 ? 29.163 30.392 -28.899 1.00 36.89 240 GLN A C 1
ATOM 1634 O O . GLN A 1 221 ? 29.342 31.576 -28.574 1.00 40.35 240 GLN A O 1
ATOM 1640 N N . SER A 1 222 ? 28.624 30.073 -30.066 1.00 38.57 241 SER A N 1
ATOM 1641 C CA . SER A 1 222 ? 28.259 31.167 -30.977 1.00 46.36 241 SER A CA 1
ATOM 1642 C C . SER A 1 222 ? 26.808 31.565 -30.871 1.00 46.80 241 SER A C 1
ATOM 1643 O O . SER A 1 222 ? 26.353 32.447 -31.589 1.00 47.14 241 SER A O 1
ATOM 1646 N N . GLU A 1 223 ? 26.102 30.959 -29.922 1.00 42.28 242 GLU A N 1
ATOM 1647 C CA . GLU A 1 223 ? 24.696 31.204 -29.721 1.00 40.15 242 GLU A CA 1
ATOM 1648 C C . GLU A 1 223 ? 24.549 31.712 -28.288 1.00 35.89 242 GLU A C 1
ATOM 1649 O O . GLU A 1 223 ? 25.145 32.746 -27.916 1.00 37.26 242 GLU A O 1
ATOM 1655 N N . ALA A 1 224 ? 23.780 30.995 -27.474 1.00 33.44 243 ALA A N 1
ATOM 1656 C CA . ALA A 1 224 ? 23.635 31.389 -26.098 1.00 29.60 243 ALA A CA 1
ATOM 1657 C C . ALA A 1 224 ? 23.473 30.163 -25.207 1.00 30.77 243 ALA A C 1
ATOM 1658 O O . ALA A 1 224 ? 22.822 29.189 -25.597 1.00 34.86 243 ALA A O 1
ATOM 1660 N N . GLY A 1 225 ? 24.131 30.190 -24.066 1.00 28.84 244 GLY A N 1
ATOM 1661 C CA . GLY A 1 225 ? 24.010 29.095 -23.117 1.00 28.86 244 GLY A CA 1
ATOM 1662 C C . GLY A 1 225 ? 24.903 29.355 -21.914 1.00 28.39 244 GLY A C 1
ATOM 1663 O O . GLY A 1 225 ? 25.915 30.048 -22.040 1.00 28.71 244 GLY A O 1
ATOM 1664 N N . THR A 1 226 ? 24.513 28.809 -20.766 1.00 22.49 245 THR A N 1
ATOM 1665 C CA . THR A 1 226 ? 25.277 28.924 -19.532 1.00 22.50 245 THR A CA 1
ATOM 1666 C C . THR A 1 226 ? 25.397 27.549 -18.952 1.00 24.01 245 THR A C 1
ATOM 1667 O O . THR A 1 226 ? 24.387 26.789 -19.009 1.00 24.17 245 THR A O 1
ATOM 1671 N N . ILE A 1 227 ? 26.568 27.197 -18.383 1.00 20.69 246 ILE A N 1
ATOM 1672 C CA . ILE A 1 227 ? 26.743 25.846 -17.815 1.00 20.86 246 ILE A CA 1
ATOM 1673 C C . ILE A 1 227 ? 27.616 25.971 -16.570 1.00 21.03 246 ILE A C 1
ATOM 1674 O O . ILE A 1 227 ? 28.418 26.923 -16.430 1.00 20.59 246 ILE A O 1
ATOM 1679 N N . SER A 1 228 ? 27.408 25.071 -15.626 1.00 17.22 247 SER A N 1
ATOM 1680 C CA . SER A 1 228 ? 28.301 24.931 -14.475 1.00 19.49 247 SER A CA 1
ATOM 1681 C C . SER A 1 228 ? 28.293 23.559 -13.913 1.00 21.28 247 SER A C 1
ATOM 1682 O O . SER A 1 228 ? 27.373 22.746 -14.193 1.00 19.77 247 SER A O 1
ATOM 1685 N N . VAL A 1 229 ? 29.381 23.284 -13.209 1.00 18.49 248 VAL A N 1
ATOM 1686 C CA . VAL A 1 229 ? 29.561 21.990 -12.578 1.00 19.06 248 VAL A CA 1
ATOM 1687 C C . VAL A 1 229 ? 29.883 22.176 -11.097 1.00 20.15 248 VAL A C 1
ATOM 1688 O O . VAL A 1 229 ? 30.854 22.906 -10.763 1.00 21.37 248 VAL A O 1
ATOM 1692 N N . MET A 1 230 ? 29.127 21.521 -10.229 1.00 18.51 249 MET A N 1
ATOM 1693 C CA . MET A 1 230 ? 29.312 21.706 -8.780 1.00 20.03 249 MET A CA 1
ATOM 1694 C C . MET A 1 230 ? 29.871 20.437 -8.180 1.00 23.63 249 MET A C 1
ATOM 1695 O O . MET A 1 230 ? 29.448 19.303 -8.523 1.00 22.19 249 MET A O 1
ATOM 1700 N N . LYS A 1 231 ? 30.843 20.614 -7.261 1.00 21.99 250 LYS A N 1
ATOM 1701 C CA . LYS A 1 231 ? 31.481 19.504 -6.573 1.00 22.44 250 LYS A CA 1
ATOM 1702 C C . LYS A 1 231 ? 30.777 19.324 -5.210 1.00 22.83 250 LYS A C 1
ATOM 1703 O O . LYS A 1 231 ? 30.932 20.137 -4.268 1.00 25.00 250 LYS A O 1
ATOM 1709 N N . SER A 1 232 ? 29.993 18.246 -5.091 1.00 21.61 251 SER A N 1
ATOM 1710 C CA . SER A 1 232 ? 29.081 18.137 -3.958 1.00 24.24 251 SER A CA 1
ATOM 1711 C C . SER A 1 232 ? 29.737 18.120 -2.593 1.00 23.30 251 SER A C 1
ATOM 1712 O O . SER A 1 232 ? 29.151 18.671 -1.617 1.00 27.86 251 SER A O 1
ATOM 1715 N N . ASP A 1 233 ? 30.936 17.534 -2.471 1.00 25.89 252 ASP A N 1
ATOM 1716 C CA . ASP A 1 233 ? 31.492 17.555 -1.108 1.00 30.35 252 ASP A CA 1
ATOM 1717 C C . ASP A 1 233 ? 32.055 18.913 -0.658 1.00 31.92 252 ASP A C 1
ATOM 1718 O O . ASP A 1 233 ? 32.636 19.009 0.430 1.00 32.57 252 ASP A O 1
ATOM 1723 N N . GLU A 1 234 ? 31.800 19.966 -1.446 1.00 28.25 253 GLU A N 1
ATOM 1724 C CA . GLU A 1 234 ? 32.193 21.334 -1.068 1.00 28.21 253 GLU A CA 1
ATOM 1725 C C . GLU A 1 234 ? 30.943 22.110 -0.648 1.00 25.71 253 GLU A C 1
ATOM 1726 O O . GLU A 1 234 ? 31.024 23.202 -0.134 1.00 28.71 253 GLU A O 1
ATOM 1732 N N . LEU A 1 235 ? 29.789 21.459 -0.834 1.00 23.65 254 LEU A N 1
ATOM 1733 C CA . LEU A 1 235 ? 28.541 22.225 -0.564 1.00 23.49 254 LEU A CA 1
ATOM 1734 C C . LEU A 1 235 ? 28.275 22.450 0.900 1.00 27.28 254 LEU A C 1
ATOM 1735 O O . LEU A 1 235 ? 27.686 23.505 1.257 1.00 29.26 254 LEU A O 1
ATOM 1740 N N . ASP A 1 236 ? 28.698 21.537 1.771 1.00 30.70 255 ASP A N 1
ATOM 1741 C CA . ASP A 1 236 ? 28.504 21.866 3.193 1.00 32.09 255 ASP A CA 1
ATOM 1742 C C . ASP A 1 236 ? 29.264 23.123 3.618 1.00 32.58 255 ASP A C 1
ATOM 1743 O O . ASP A 1 236 ? 28.704 24.006 4.336 1.00 33.14 255 ASP A O 1
ATOM 1748 N N . GLU A 1 237 ? 30.479 23.271 3.098 1.00 32.62 256 GLU A N 1
ATOM 1749 C CA . GLU A 1 237 ? 31.255 24.437 3.447 1.00 34.20 256 GLU A CA 1
ATOM 1750 C C . GLU A 1 237 ? 30.591 25.683 2.851 1.00 33.25 256 GLU A C 1
ATOM 1751 O O . GLU A 1 237 ? 30.521 26.738 3.495 1.00 33.23 256 GLU A O 1
ATOM 1757 N N . LEU A 1 238 ? 30.063 25.565 1.630 1.00 31.86 257 LEU A N 1
ATOM 1758 C CA . LEU A 1 238 ? 29.465 26.749 0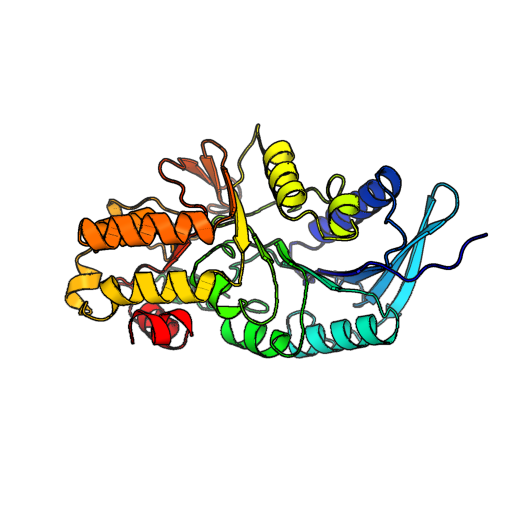.988 1.00 28.34 257 LEU A CA 1
ATOM 1759 C C . LEU A 1 238 ? 28.258 27.184 1.845 1.00 30.17 257 LEU A C 1
ATOM 1760 O O . LEU A 1 238 ? 28.028 28.382 2.086 1.00 29.74 257 LEU A O 1
ATOM 1765 N N . ALA A 1 239 ? 27.512 26.214 2.375 1.00 27.16 258 ALA A N 1
ATOM 1766 C CA . ALA A 1 239 ? 26.314 26.576 3.125 1.00 30.09 258 ALA A CA 1
ATOM 1767 C C . ALA A 1 239 ? 26.759 27.223 4.408 1.00 31.96 258 ALA A C 1
ATOM 1768 O O . ALA A 1 239 ? 26.183 28.206 4.811 1.00 30.35 258 ALA A O 1
ATOM 1770 N N . ALA A 1 240 ? 27.821 26.691 5.014 1.00 32.85 259 ALA A N 1
ATOM 1771 C CA . ALA A 1 240 ? 28.252 27.246 6.294 1.00 34.35 259 ALA A CA 1
ATOM 1772 C C . ALA A 1 240 ? 28.710 28.691 6.111 1.00 33.73 259 ALA A C 1
ATOM 1773 O O . ALA A 1 240 ? 28.429 29.576 6.961 1.00 32.64 259 ALA A O 1
ATOM 1775 N N . THR A 1 241 ? 29.370 28.943 4.978 1.00 33.71 260 THR A N 1
ATOM 1776 C CA . THR A 1 241 ? 29.916 30.251 4.740 1.00 32.98 260 THR A CA 1
ATOM 1777 C C . THR A 1 241 ? 28.708 31.172 4.544 1.00 31.24 260 THR A C 1
ATOM 1778 O O . THR A 1 241 ? 28.677 32.292 5.040 1.00 34.16 260 THR A O 1
ATOM 1782 N N . CYS A 1 242 ? 27.682 30.687 3.815 1.00 30.57 261 CYS A N 1
ATOM 1783 C CA . CYS A 1 242 ? 26.502 31.525 3.568 1.00 26.65 261 CYS A CA 1
ATOM 1784 C C . CYS A 1 242 ? 25.709 31.711 4.826 1.00 28.77 261 CYS A C 1
ATOM 1785 O O . CYS A 1 242 ? 25.135 32.804 5.045 1.00 29.17 261 CYS A O 1
ATOM 1788 N N . ARG A 1 243 ? 25.729 30.699 5.697 1.00 28.04 262 ARG A N 1
ATOM 1789 C CA . ARG A 1 243 ? 24.976 30.830 6.926 1.00 31.37 262 ARG A CA 1
ATOM 1790 C C . ARG A 1 243 ? 25.433 32.073 7.704 1.00 31.54 262 ARG A C 1
ATOM 1791 O O . ARG A 1 243 ? 24.581 32.830 8.284 1.00 32.76 262 ARG A O 1
ATOM 1799 N N . THR A 1 244 ? 26.729 32.379 7.600 1.00 34.40 263 THR A N 1
ATOM 1800 C CA . THR A 1 244 ? 27.252 33.476 8.450 1.00 35.33 263 THR A CA 1
ATOM 1801 C C . THR A 1 244 ? 26.660 34.827 8.066 1.00 32.70 263 THR A C 1
ATOM 1802 O O . THR A 1 244 ? 26.481 35.696 8.939 1.00 36.34 263 THR A O 1
ATOM 1806 N N . LEU A 1 245 ? 26.228 34.977 6.812 1.00 31.14 264 LEU A N 1
ATOM 1807 C CA . LEU A 1 245 ? 25.662 36.245 6.389 1.00 29.55 264 LEU A CA 1
ATOM 1808 C C . LEU A 1 245 ? 24.149 36.206 6.295 1.00 33.41 264 LEU A C 1
ATOM 1809 O O . LEU A 1 245 ? 23.527 37.264 6.289 1.00 33.26 264 LEU A O 1
ATOM 1814 N N . PHE A 1 246 ? 23.527 35.024 6.247 1.00 28.56 265 PHE A N 1
ATOM 1815 C CA . PHE A 1 246 ? 22.067 35.008 6.109 1.00 26.13 265 PHE A CA 1
ATOM 1816 C C . PHE A 1 246 ? 21.331 34.808 7.439 1.00 30.94 265 PHE A C 1
ATOM 1817 O O . PHE A 1 246 ? 20.171 35.226 7.582 1.00 28.32 265 PHE A O 1
ATOM 1825 N N . HIS A 1 247 ? 21.991 34.153 8.388 1.00 32.94 266 HIS A N 1
ATOM 1826 C CA . HIS A 1 247 ? 21.261 33.657 9.563 1.00 34.82 266 HIS A CA 1
ATOM 1827 C C . HIS A 1 247 ? 20.805 34.794 10.481 1.00 33.40 266 HIS A C 1
ATOM 1828 O O . HIS A 1 247 ? 19.969 34.564 11.397 1.00 34.43 266 HIS A O 1
ATOM 1835 N N . ASP A 1 248 ? 21.308 36.018 10.280 1.00 31.16 267 ASP A N 1
ATOM 1836 C CA . ASP A 1 248 ? 20.927 37.113 11.163 1.00 32.32 267 ASP A CA 1
ATOM 1837 C C . ASP A 1 248 ? 20.186 38.211 10.413 1.00 28.68 267 ASP A C 1
ATOM 1838 O O . ASP A 1 248 ? 20.042 39.371 10.898 1.00 30.95 267 ASP A O 1
ATOM 1843 N N . LYS A 1 249 ? 19.697 37.866 9.232 1.00 30.19 268 LYS A N 1
ATOM 1844 C CA . LYS A 1 249 ? 19.023 38.888 8.393 1.00 28.94 268 LYS A CA 1
ATOM 1845 C C . LYS A 1 249 ? 17.515 38.750 8.650 1.00 29.98 268 LYS A C 1
ATOM 1846 O O . LYS A 1 249 ? 16.972 37.632 8.531 1.00 27.45 268 LYS A O 1
ATOM 1852 N N . THR A 1 250 ? 16.871 39.850 8.982 1.00 27.06 269 THR A N 1
ATOM 1853 C CA . THR A 1 250 ? 15.425 39.790 9.135 1.00 27.51 269 THR A CA 1
ATOM 1854 C C . THR A 1 250 ? 14.742 39.835 7.752 1.00 30.10 269 THR A C 1
ATOM 1855 O O . THR A 1 250 ? 15.372 40.176 6.735 1.00 29.32 269 THR A O 1
ATOM 1859 N N . GLU A 1 251 ? 13.454 39.486 7.702 1.00 32.14 270 GLU A N 1
ATOM 1860 C CA . GLU A 1 251 ? 12.723 39.633 6.459 1.00 35.36 270 GLU A CA 1
ATOM 1861 C C . GLU A 1 251 ? 12.844 41.059 5.948 1.00 30.50 270 GLU A C 1
ATOM 1862 O O . GLU A 1 251 ? 13.068 41.265 4.750 1.00 32.47 270 GLU A O 1
ATOM 1868 N N . SER A 1 252 ? 12.746 42.041 6.847 1.00 28.38 271 SER A N 1
ATOM 1869 C CA . SER A 1 252 ? 12.851 43.420 6.385 1.00 29.87 271 SER A CA 1
ATOM 1870 C C . SER A 1 252 ? 14.235 43.721 5.776 1.00 31.05 271 SER A C 1
ATOM 1871 O O . SER A 1 252 ? 14.348 44.394 4.735 1.00 35.24 271 SER A O 1
ATOM 1874 N N . ASP A 1 253 ? 15.293 43.195 6.381 1.00 30.84 272 ASP A N 1
ATOM 1875 C CA . ASP A 1 253 ? 16.643 43.283 5.760 1.00 30.37 272 ASP A CA 1
ATOM 1876 C C . ASP A 1 253 ? 16.692 42.664 4.342 1.00 32.07 272 ASP A C 1
ATOM 1877 O O . ASP A 1 253 ? 17.304 43.212 3.430 1.00 32.13 272 ASP A O 1
ATOM 1882 N N . LEU A 1 254 ? 16.097 41.490 4.170 1.00 26.20 273 LEU A N 1
ATOM 1883 C CA . LEU A 1 254 ? 16.128 40.822 2.883 1.00 25.84 273 LEU A CA 1
ATOM 1884 C C . LEU A 1 254 ? 15.357 41.614 1.826 1.00 27.30 273 LEU A C 1
ATOM 1885 O O . LEU A 1 254 ? 15.784 41.758 0.671 1.00 27.68 273 LEU A O 1
ATOM 1890 N N . PHE A 1 255 ? 14.227 42.140 2.258 1.00 29.82 274 PHE A N 1
ATOM 1891 C CA . PHE A 1 255 ? 13.329 42.801 1.331 1.00 30.42 274 PHE A CA 1
ATOM 1892 C C . PHE A 1 255 ? 13.897 44.137 0.893 1.00 31.47 274 PHE A C 1
ATOM 1893 O O . PHE A 1 255 ? 13.485 44.692 -0.128 1.00 34.25 274 PHE A O 1
ATOM 1901 N N . ALA A 1 256 ? 14.839 44.665 1.652 1.00 29.25 275 ALA A N 1
ATOM 1902 C CA . ALA A 1 256 ? 15.504 45.908 1.265 1.00 29.57 275 ALA A CA 1
ATOM 1903 C C . ALA A 1 256 ? 16.495 45.749 0.087 1.00 35.07 275 ALA A C 1
ATOM 1904 O O . ALA A 1 256 ? 16.924 46.751 -0.535 1.00 36.70 275 ALA A O 1
ATOM 1906 N N . VAL A 1 257 ? 16.862 44.526 -0.268 1.00 34.07 276 VAL A N 1
ATOM 1907 C CA . VAL A 1 257 ? 17.716 44.343 -1.427 1.00 33.72 276 VAL A CA 1
ATOM 1908 C C . VAL A 1 257 ? 16.950 44.655 -2.708 1.00 36.47 276 VAL A C 1
ATOM 1909 O O . VAL A 1 257 ? 15.921 44.029 -2.967 1.00 34.86 276 VAL A O 1
ATOM 1913 N N . PRO A 1 258 ? 17.468 45.573 -3.534 1.00 38.14 277 PRO A N 1
ATOM 1914 C CA . PRO A 1 258 ? 16.709 45.942 -4.741 1.00 40.25 277 PRO A CA 1
ATOM 1915 C C . PRO A 1 258 ? 16.982 45.021 -5.940 1.00 35.76 277 PRO A C 1
ATOM 1916 O O . PRO A 1 258 ? 18.042 45.069 -6.581 1.00 33.80 277 PRO A O 1
ATOM 1920 N N . VAL A 1 259 ? 16.001 44.188 -6.272 1.00 35.57 278 VAL A N 1
ATOM 1921 C CA . VAL A 1 259 ? 16.232 43.231 -7.360 1.00 30.74 278 VAL A CA 1
ATOM 1922 C C . VAL A 1 259 ? 16.436 43.888 -8.717 1.00 30.78 278 VAL A C 1
ATOM 1923 O O . VAL A 1 259 ? 16.977 43.275 -9.616 1.00 32.85 278 VAL A O 1
ATOM 1927 N N . SER A 1 260 ? 15.967 45.119 -8.859 1.00 34.57 279 SER A N 1
ATOM 1928 C CA . SER A 1 260 ? 16.101 45.830 -10.124 1.00 35.01 279 SER A CA 1
ATOM 1929 C C . SER A 1 260 ? 17.565 46.106 -10.471 1.00 37.42 279 SER A C 1
ATOM 1930 O O . SER A 1 260 ? 17.896 46.384 -11.632 1.00 40.32 279 SER A O 1
ATOM 1933 N N . GLU A 1 261 ? 18.435 45.947 -9.459 1.00 34.92 280 GLU A N 1
ATOM 1934 C CA . GLU A 1 261 ? 19.875 46.146 -9.599 1.00 38.45 280 GLU A CA 1
ATOM 1935 C C . GLU A 1 261 ? 20.612 44.825 -9.839 1.00 33.79 280 GLU A C 1
ATOM 1936 O O . GLU A 1 261 ? 21.813 44.845 -10.119 1.00 35.55 280 GLU A O 1
ATOM 1942 N N . LEU A 1 262 ? 19.914 43.696 -9.688 1.00 27.98 281 LEU A N 1
ATOM 1943 C CA . LEU A 1 262 ? 20.599 42.399 -9.697 1.00 24.96 281 LEU A CA 1
ATOM 1944 C C . LEU A 1 262 ? 20.673 41.763 -11.069 1.00 28.21 281 LEU A C 1
ATOM 1945 O O . LEU A 1 262 ? 19.795 41.969 -11.893 1.00 30.39 281 LEU A O 1
ATOM 1950 N N . GLN A 1 263 ? 21.709 40.935 -11.300 1.00 25.86 282 GLN A N 1
ATOM 1951 C CA . GLN A 1 263 ? 21.790 40.209 -12.530 1.00 25.75 282 GLN A CA 1
ATOM 1952 C C . GLN A 1 263 ? 20.685 39.139 -12.585 1.00 25.13 282 GLN A C 1
ATOM 1953 O O . GLN A 1 263 ? 20.649 38.224 -11.775 1.00 26.00 282 GLN A O 1
ATOM 1959 N N . ILE A 1 264 ? 19.823 39.246 -13.583 1.00 26.77 283 ILE A N 1
ATOM 1960 C CA . ILE A 1 264 ? 18.755 38.232 -13.726 1.00 23.14 283 ILE A CA 1
ATOM 1961 C C . ILE A 1 264 ? 19.313 36.854 -14.110 1.00 25.81 283 ILE A C 1
ATOM 1962 O O . ILE A 1 264 ? 20.233 36.792 -14.937 1.00 28.18 283 ILE A O 1
ATOM 1967 N N . MET A 1 265 ? 18.751 35.778 -13.549 1.00 21.15 284 MET A N 1
ATOM 1968 C CA . MET A 1 265 ? 19.058 34.423 -14.070 1.00 21.17 284 MET A CA 1
ATOM 1969 C C . MET A 1 265 ? 17.799 33.808 -14.638 1.00 24.48 284 MET A C 1
ATOM 1970 O O . MET A 1 265 ? 17.863 33.179 -15.697 1.00 26.74 284 MET A O 1
ATOM 1975 N N . GLU A 1 266 ? 16.674 33.982 -13.952 1.00 23.80 285 GLU A N 1
ATOM 1976 C CA . GLU A 1 266 ? 15.404 33.432 -14.411 1.00 27.23 285 GLU A CA 1
ATOM 1977 C C . GLU A 1 266 ? 14.547 34.508 -15.068 1.00 27.72 285 GLU A C 1
ATOM 1978 O O . GLU A 1 266 ? 14.461 35.633 -14.575 1.00 27.24 285 GLU A O 1
ATOM 1984 N N . TYR A 1 267 ? 13.913 34.157 -16.182 1.00 28.70 286 TYR A N 1
ATOM 1985 C CA . TYR A 1 267 ? 13.064 35.095 -16.906 1.00 32.79 286 TYR A CA 1
ATOM 1986 C C . TYR A 1 267 ? 11.869 34.394 -17.545 1.00 34.52 286 TYR A C 1
ATOM 1987 O O . TYR A 1 267 ? 11.792 34.269 -18.767 1.00 31.65 286 TYR A O 1
ATOM 1996 N N . LEU A 1 268 ? 10.940 33.939 -16.711 1.00 32.75 287 LEU A N 1
ATOM 1997 C CA . LEU A 1 268 ? 9.746 33.254 -17.193 1.00 34.83 287 LEU A CA 1
ATOM 1998 C C . LEU A 1 268 ? 8.589 34.235 -17.344 1.00 37.87 287 LEU A C 1
ATOM 1999 O O . LEU A 1 268 ? 7.640 33.983 -18.087 1.00 40.54 287 LEU A O 1
ATOM 2004 N N . THR A 1 269 ? 8.677 35.354 -16.633 1.00 36.95 288 THR A N 1
ATOM 2005 C CA . THR A 1 269 ? 7.646 36.384 -16.680 1.00 37.74 288 THR A CA 1
ATOM 2006 C C . THR A 1 269 ? 8.334 37.748 -16.735 1.00 39.07 288 THR A C 1
ATOM 2007 O O . THR A 1 269 ? 9.524 37.886 -16.377 1.00 38.91 288 THR A O 1
ATOM 2011 N N . PRO A 1 270 ? 7.622 38.743 -17.220 1.00 46.80 289 PRO A N 1
ATOM 2012 C CA . PRO A 1 270 ? 8.250 40.047 -17.387 1.00 48.39 289 PRO A CA 1
ATOM 2013 C C . PRO A 1 270 ? 8.303 40.917 -16.136 1.00 45.98 289 PRO A C 1
ATOM 2014 O O . PRO A 1 270 ? 9.090 41.833 -16.144 1.00 52.42 289 PRO A O 1
ATOM 2018 N N . ASN A 1 271 ? 7.519 40.663 -15.102 1.00 41.60 290 ASN A N 1
ATOM 2019 C CA . ASN A 1 271 ? 7.480 41.591 -13.956 1.00 36.37 290 ASN A CA 1
ATOM 2020 C C . ASN A 1 271 ? 8.212 41.172 -12.675 1.00 48.02 290 ASN A C 1
ATOM 2021 O O . ASN A 1 271 ? 8.880 42.000 -12.037 1.00 51.72 290 ASN A O 1
ATOM 2026 N N . TYR A 1 272 ? 7.987 39.959 -12.216 1.00 38.97 291 TYR A N 1
ATOM 2027 C CA . TYR A 1 272 ? 8.712 39.477 -11.035 1.00 33.13 291 TYR A CA 1
ATOM 2028 C C . TYR A 1 272 ? 9.551 38.278 -11.464 1.00 32.72 291 TYR A C 1
ATOM 2029 O O . TYR A 1 272 ? 9.091 37.473 -12.295 1.00 36.01 291 TYR A O 1
ATOM 2038 N N . HIS A 1 273 ? 10.769 38.191 -10.942 1.00 32.70 292 HIS A N 1
ATOM 2039 C CA . HIS A 1 273 ? 11.633 37.034 -11.213 1.00 32.25 292 HIS A CA 1
ATOM 2040 C C . HIS A 1 273 ? 12.006 36.441 -9.870 1.00 30.76 292 HIS A C 1
ATOM 2041 O O . HIS A 1 273 ? 12.164 37.193 -8.903 1.00 29.20 292 HIS A O 1
ATOM 2048 N N . ALA A 1 274 ? 12.186 35.120 -9.802 1.00 26.41 293 ALA A N 1
ATOM 2049 C CA . ALA A 1 274 ? 12.572 34.455 -8.573 1.00 24.83 293 ALA A CA 1
ATOM 2050 C C . ALA A 1 274 ? 14.100 34.348 -8.470 1.00 26.70 293 ALA A C 1
ATOM 2051 O O . ALA A 1 274 ? 14.635 34.533 -7.364 1.00 25.32 293 ALA A O 1
ATOM 2053 N N . LEU A 1 275 ? 14.751 34.029 -9.585 1.00 22.30 294 LEU A N 1
ATOM 2054 C CA . LEU A 1 275 ? 16.174 33.643 -9.465 1.00 20.86 294 LEU A CA 1
ATOM 2055 C C . LEU A 1 275 ? 17.107 34.647 -10.091 1.00 23.02 294 LEU A C 1
ATOM 2056 O O . LEU A 1 275 ? 16.898 35.085 -11.247 1.00 23.81 294 LEU A O 1
ATOM 2061 N N . TYR A 1 276 ? 18.143 34.994 -9.355 1.00 22.85 295 TYR A N 1
ATOM 2062 C CA . TYR A 1 276 ? 19.165 35.926 -9.758 1.00 19.70 295 TYR A CA 1
ATOM 2063 C C . TYR A 1 276 ? 20.554 35.320 -9.553 1.00 23.56 295 TYR A C 1
ATOM 2064 O O . TYR A 1 276 ? 20.666 34.289 -9.009 1.00 21.20 295 TYR A O 1
ATOM 2073 N N . ASP A 1 277 ? 21.602 35.991 -10.002 1.00 22.65 296 ASP A N 1
ATOM 2074 C CA . ASP A 1 277 ? 22.935 35.467 -9.804 1.00 21.33 296 ASP A CA 1
ATOM 2075 C C . ASP A 1 277 ? 23.272 35.416 -8.322 1.00 23.02 296 ASP A C 1
ATOM 2076 O O . ASP A 1 277 ? 23.091 36.350 -7.626 1.00 22.67 296 ASP A O 1
ATOM 2081 N N . PHE A 1 278 ? 23.794 34.288 -7.887 1.00 21.69 297 PHE A N 1
ATOM 2082 C CA . PHE A 1 278 ? 24.114 34.048 -6.503 1.00 20.35 297 PHE A CA 1
ATOM 2083 C C . PHE A 1 278 ? 25.126 35.022 -5.889 1.00 20.81 297 PHE A C 1
ATOM 2084 O O . PHE A 1 278 ? 24.896 35.597 -4.886 1.00 20.84 297 PHE A O 1
ATOM 2092 N N . ASP A 1 279 ? 26.250 35.189 -6.559 1.00 22.73 298 ASP A N 1
ATOM 2093 C CA . ASP A 1 279 ? 27.290 36.066 -6.083 1.00 22.74 298 ASP A CA 1
ATOM 2094 C C . ASP A 1 279 ? 26.796 37.497 -6.006 1.00 23.65 298 ASP A C 1
ATOM 2095 O O . ASP A 1 279 ? 27.012 38.145 -5.049 1.00 24.84 298 ASP A O 1
ATOM 2100 N N . ASP A 1 280 ? 26.109 37.948 -7.032 1.00 25.35 299 ASP A N 1
ATOM 2101 C CA . ASP A 1 280 ? 25.578 39.282 -7.060 1.00 27.23 299 ASP A CA 1
ATOM 2102 C C . ASP A 1 280 ? 24.671 39.526 -5.844 1.00 25.60 299 ASP A C 1
ATOM 2103 O O . ASP A 1 280 ? 24.825 40.484 -5.165 1.00 27.34 299 ASP A O 1
ATOM 2108 N N . TYR A 1 281 ? 23.755 38.616 -5.593 1.00 22.73 300 TYR A N 1
ATOM 2109 C CA . TYR A 1 281 ? 22.867 38.742 -4.453 1.00 22.44 300 TYR A CA 1
ATOM 2110 C C . TYR A 1 281 ? 23.645 38.802 -3.150 1.00 24.27 300 TYR A C 1
ATOM 2111 O O . TYR A 1 281 ?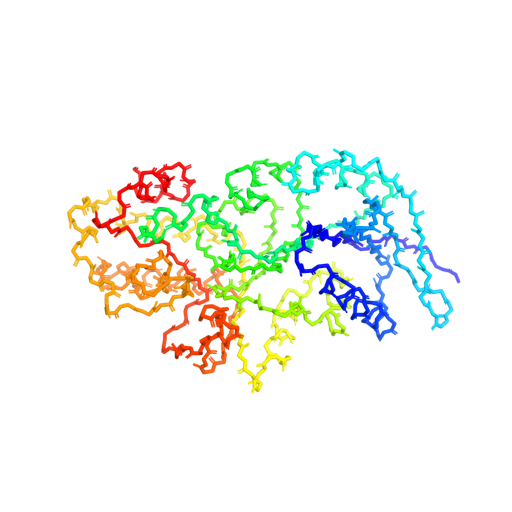 23.461 39.673 -2.359 1.00 25.06 300 TYR A O 1
ATOM 2120 N N . VAL A 1 282 ? 24.506 37.835 -2.939 1.00 23.37 301 VAL A N 1
ATOM 2121 C CA . VAL A 1 282 ? 25.300 37.802 -1.713 1.00 23.99 301 VAL A CA 1
ATOM 2122 C C . VAL A 1 282 ? 26.125 39.073 -1.535 1.00 25.28 301 VAL A C 1
ATOM 2123 O O . VAL A 1 282 ? 26.226 39.610 -0.401 1.00 27.70 301 VAL A O 1
ATOM 2127 N N . SER A 1 283 ? 26.630 39.643 -2.635 1.00 24.98 302 SER A N 1
ATOM 2128 C CA . SER A 1 283 ? 27.411 40.878 -2.524 1.00 26.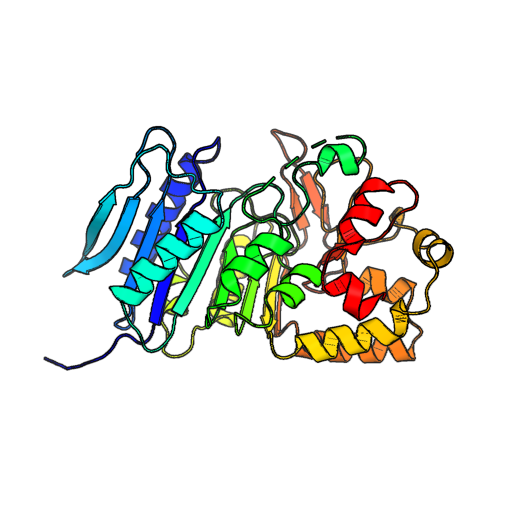12 302 SER A CA 1
ATOM 2129 C C . SER A 1 283 ? 26.592 42.077 -1.955 1.00 27.09 302 SER A C 1
ATOM 2130 O O . SER A 1 283 ? 27.165 43.035 -1.427 1.00 30.77 302 SER A O 1
ATOM 2133 N N . ARG A 1 284 ? 25.258 41.993 -2.006 1.00 26.81 303 ARG A N 1
ATOM 2134 C CA . ARG A 1 284 ? 24.375 43.032 -1.451 1.00 30.08 303 ARG A CA 1
ATOM 2135 C C . ARG A 1 284 ? 24.142 42.920 0.040 1.00 32.49 303 ARG A C 1
ATOM 2136 O O . ARG A 1 284 ? 23.673 43.864 0.677 1.00 35.67 303 ARG A O 1
ATOM 2144 N N . LEU A 1 285 ? 24.470 41.788 0.609 1.00 29.75 304 LEU A N 1
ATOM 2145 C CA . LEU A 1 285 ? 24.179 41.495 2.012 1.00 29.10 304 LEU A CA 1
ATOM 2146 C C . LEU A 1 285 ? 25.438 41.264 2.833 1.00 29.53 304 LEU A C 1
ATOM 2147 O O . LEU A 1 285 ? 25.464 41.604 4.029 1.00 32.18 304 LEU A O 1
ATOM 2152 N N . ALA A 1 286 ? 26.463 40.678 2.199 1.00 26.57 305 ALA A N 1
ATOM 2153 C CA . ALA A 1 286 ? 27.698 40.335 2.925 1.00 29.06 305 ALA A CA 1
ATOM 2154 C C . ALA A 1 286 ? 28.550 41.512 3.318 1.00 32.33 305 ALA A C 1
ATOM 2155 O O . ALA A 1 286 ? 28.691 42.498 2.575 1.00 32.73 305 ALA A O 1
ATOM 2157 N N . THR A 1 287 ? 29.192 41.399 4.484 1.00 35.25 306 THR A N 1
ATOM 2158 C CA . THR A 1 287 ? 30.286 42.288 4.832 1.00 34.98 306 THR A CA 1
ATOM 2159 C C . THR A 1 287 ? 31.459 41.940 3.882 1.00 33.07 306 THR A C 1
ATOM 2160 O O . THR A 1 287 ? 31.394 40.962 3.176 1.00 36.11 306 THR A O 1
ATOM 2164 N N . GLU A 1 288 ? 32.480 42.793 3.844 1.00 40.49 307 GLU A N 1
ATOM 2165 C CA . GLU A 1 288 ? 33.613 42.538 2.968 1.00 43.48 307 GLU A CA 1
ATOM 2166 C C . GLU A 1 288 ? 34.260 41.219 3.341 1.00 40.36 307 GLU A C 1
ATOM 2167 O O . GLU A 1 288 ? 34.600 40.415 2.468 1.00 41.85 307 GLU A O 1
ATOM 2173 N N . GLU A 1 289 ? 34.396 40.998 4.645 1.00 41.15 308 GLU A N 1
ATOM 2174 C CA . GLU A 1 289 ? 34.987 39.751 5.134 1.00 41.31 308 GLU A CA 1
ATOM 2175 C C . GLU A 1 289 ? 34.166 38.516 4.736 1.00 39.35 308 GLU A C 1
ATOM 2176 O O . GLU A 1 289 ? 34.687 37.529 4.199 1.00 38.74 308 GLU A O 1
ATOM 2182 N N . GLN A 1 290 ? 32.852 38.563 4.990 1.00 37.48 309 GLN A N 1
ATOM 2183 C CA . GLN A 1 290 ? 31.965 37.484 4.554 1.00 32.65 309 GLN A CA 1
ATOM 2184 C C . GLN A 1 290 ? 31.982 37.254 3.042 1.00 30.56 309 GLN A C 1
ATOM 2185 O O . GLN A 1 290 ? 31.922 36.112 2.573 1.00 31.77 309 GLN A O 1
ATOM 2191 N N . TYR A 1 291 ? 32.028 38.339 2.265 1.00 31.16 310 TYR A N 1
ATOM 2192 C CA . TYR A 1 291 ? 32.052 38.220 0.812 1.00 29.52 310 TYR A CA 1
ATOM 2193 C C . TYR A 1 291 ? 33.340 37.551 0.355 1.00 32.08 310 TYR A C 1
ATOM 2194 O O . TYR A 1 291 ? 33.279 36.689 -0.547 1.00 31.45 310 TYR A O 1
ATOM 2203 N N . ASN A 1 292 ? 34.480 37.876 0.971 1.00 36.32 311 ASN A N 1
ATOM 2204 C CA . ASN A 1 292 ? 35.735 37.250 0.546 1.00 40.77 311 ASN A CA 1
ATOM 2205 C C . ASN A 1 292 ? 35.672 35.760 0.877 1.00 39.25 311 ASN A C 1
ATOM 2206 O O . ASN A 1 292 ? 36.088 34.928 0.064 1.00 37.58 311 ASN A O 1
ATOM 2211 N N . ALA A 1 293 ? 35.111 35.426 2.044 1.00 37.95 312 ALA A N 1
ATOM 2212 C CA . ALA A 1 293 ? 34.971 33.998 2.434 1.00 36.33 312 ALA A CA 1
ATOM 2213 C C . ALA A 1 293 ? 34.046 33.252 1.465 1.00 34.55 312 ALA A C 1
ATOM 2214 O O . ALA A 1 293 ? 34.312 32.110 1.058 1.00 33.27 312 ALA A O 1
ATOM 2216 N N . PHE A 1 294 ? 32.932 33.904 1.133 1.00 29.86 313 PHE A N 1
ATOM 2217 C CA . PHE A 1 294 ? 31.983 33.356 0.146 1.00 27.18 313 PHE A CA 1
ATOM 2218 C C . PHE A 1 294 ? 32.670 33.091 -1.186 1.00 29.12 313 PHE A C 1
ATOM 2219 O O . PHE A 1 294 ? 32.522 32.003 -1.755 1.00 29.51 313 PHE A O 1
ATOM 2227 N N . LYS A 1 295 ? 33.421 34.067 -1.693 1.00 29.79 314 LYS A N 1
ATOM 2228 C CA . LYS A 1 295 ? 34.172 33.856 -2.963 1.00 28.72 314 LYS A CA 1
ATOM 2229 C C . LYS A 1 295 ? 35.128 32.678 -2.918 1.00 31.85 314 LYS A C 1
ATOM 2230 O O . LYS A 1 295 ? 35.195 31.902 -3.905 1.00 32.04 314 LYS A O 1
ATOM 2236 N N . ARG A 1 296 ? 35.800 32.495 -1.787 1.00 31.51 315 ARG A N 1
ATOM 2237 C CA . ARG A 1 296 ? 36.693 31.328 -1.667 1.00 33.63 315 ARG A CA 1
ATOM 2238 C C . ARG A 1 296 ? 35.930 29.996 -1.676 1.00 32.25 315 ARG A C 1
ATOM 2239 O O . ARG A 1 296 ? 36.404 29.015 -2.284 1.00 33.85 315 ARG A O 1
ATOM 2247 N N . SER A 1 297 ? 34.755 29.989 -1.024 1.00 31.93 316 SER A N 1
ATOM 2248 C CA . SER A 1 297 ? 33.974 28.759 -0.980 1.00 29.95 316 SER A CA 1
ATOM 2249 C C . SER A 1 297 ? 33.414 28.436 -2.357 1.00 29.28 316 SER A C 1
ATOM 2250 O O . SER A 1 297 ? 33.415 27.253 -2.757 1.00 28.09 316 SER A O 1
ATOM 2253 N N . MET A 1 298 ? 32.967 29.467 -3.071 1.00 27.38 317 MET A N 1
ATOM 2254 C CA . MET A 1 298 ? 32.456 29.321 -4.432 1.00 27.02 317 MET A CA 1
ATOM 2255 C C . MET A 1 298 ? 33.561 28.796 -5.326 1.00 30.86 317 MET A C 1
ATOM 2256 O O . MET A 1 298 ? 33.299 27.958 -6.207 1.00 28.59 317 MET A O 1
ATOM 2261 N N . GLU A 1 299 ? 34.799 29.299 -5.184 1.00 28.54 318 GLU A N 1
ATOM 2262 C CA . GLU A 1 299 ? 35.902 28.792 -6.023 1.00 29.79 318 GLU A CA 1
ATOM 2263 C C . GLU A 1 299 ? 36.069 27.281 -5.856 1.00 33.03 318 GLU A C 1
ATOM 2264 O O . GLU A 1 299 ? 36.468 26.588 -6.808 1.00 33.95 318 GLU A O 1
ATOM 2270 N N . LYS A 1 300 ? 35.806 26.778 -4.640 1.00 31.59 319 LYS A N 1
ATOM 2271 C CA . LYS A 1 300 ? 35.955 25.332 -4.425 1.00 28.39 319 LYS A CA 1
ATOM 2272 C C . LYS A 1 300 ? 34.736 24.531 -4.944 1.00 27.31 319 LYS A C 1
ATOM 2273 O O . LYS A 1 300 ? 34.943 23.391 -5.471 1.00 30.34 319 LYS A O 1
ATOM 2279 N N . ALA A 1 301 ? 33.544 25.078 -4.757 1.00 27.24 320 ALA A N 1
ATOM 2280 C CA . ALA A 1 301 ? 32.274 24.392 -5.066 1.00 24.01 320 ALA A CA 1
ATOM 2281 C C . ALA A 1 301 ? 31.920 24.421 -6.523 1.00 25.44 320 ALA A C 1
ATOM 2282 O O . ALA A 1 301 ? 31.471 23.386 -7.061 1.00 26.32 320 ALA A O 1
ATOM 2284 N N . VAL A 1 302 ? 32.175 25.540 -7.191 1.00 23.91 321 VAL A N 1
ATOM 2285 C CA . VAL A 1 302 ? 31.809 25.639 -8.604 1.00 21.19 321 VAL A CA 1
ATOM 2286 C C . VAL A 1 302 ? 33.126 25.373 -9.395 1.00 27.25 321 VAL A C 1
ATOM 2287 O O . VAL A 1 302 ? 33.976 26.305 -9.568 1.00 27.34 321 VAL A O 1
ATOM 2291 N N . ILE A 1 303 ? 33.347 24.132 -9.826 1.00 24.66 322 ILE A N 1
ATOM 2292 C CA . ILE A 1 303 ? 34.658 23.762 -10.323 1.00 26.96 322 ILE A CA 1
ATOM 2293 C C . ILE A 1 303 ? 34.850 24.090 -11.779 1.00 24.27 322 ILE A C 1
ATOM 2294 O O . ILE A 1 303 ? 36.010 24.172 -12.229 1.00 27.45 322 ILE A O 1
ATOM 2299 N N . TYR A 1 304 ? 33.732 24.309 -12.494 1.00 23.19 323 TYR A N 1
ATOM 2300 C CA . TYR A 1 304 ? 33.788 24.771 -13.874 1.00 23.77 323 TYR A CA 1
ATOM 2301 C C . TYR A 1 304 ? 32.556 25.582 -14.112 1.00 23.27 323 TYR A C 1
ATOM 2302 O O . TYR A 1 304 ? 31.466 25.191 -13.655 1.00 25.42 323 TYR A O 1
ATOM 2311 N N . LYS A 1 305 ? 32.695 26.714 -14.820 1.00 23.59 324 LYS A N 1
ATOM 2312 C CA . LYS A 1 305 ? 31.531 27.478 -15.269 1.00 22.36 324 LYS A CA 1
ATOM 2313 C C . LYS A 1 305 ? 31.861 28.167 -16.580 1.00 25.94 324 LYS A C 1
ATOM 2314 O O . LYS A 1 305 ? 33.033 28.501 -16.878 1.00 28.40 324 LYS A O 1
ATOM 2320 N N . ALA A 1 306 ? 30.858 28.340 -17.416 1.00 23.41 325 ALA A N 1
ATOM 2321 C CA . ALA A 1 306 ? 31.071 29.062 -18.645 1.00 26.46 325 ALA A CA 1
ATOM 2322 C C . ALA A 1 306 ? 29.780 29.703 -19.079 1.00 26.31 325 ALA A C 1
ATOM 2323 O O . ALA A 1 306 ? 28.688 29.176 -18.865 1.00 24.24 325 ALA A O 1
ATOM 2325 N N . THR A 1 307 ? 29.915 30.872 -19.730 1.00 26.41 326 THR A N 1
ATOM 2326 C CA . THR A 1 307 ? 28.753 31.519 -20.293 1.00 28.71 326 THR A CA 1
ATOM 2327 C C . THR A 1 307 ? 29.083 32.267 -21.600 1.00 30.75 326 THR A C 1
ATOM 2328 O O . THR A 1 307 ? 30.206 32.799 -21.792 1.00 31.44 326 THR A O 1
ATOM 2332 N N . THR A 1 308 ? 28.078 32.347 -22.460 1.00 27.11 327 THR A N 1
ATOM 2333 C CA . THR A 1 308 ? 28.112 33.222 -23.634 1.00 30.01 327 THR A CA 1
ATOM 2334 C C . THR A 1 308 ? 27.794 34.670 -23.188 1.00 31.63 327 THR A C 1
ATOM 2335 O O . THR A 1 308 ? 27.429 34.881 -22.036 1.00 29.42 327 THR A O 1
ATOM 2339 N N . PRO A 1 309 ? 27.898 35.644 -24.112 1.00 33.85 328 PRO A N 1
ATOM 2340 C CA . PRO A 1 309 ? 27.564 37.025 -23.738 1.00 32.99 328 PRO A CA 1
ATOM 2341 C C . PRO A 1 309 ? 26.100 37.218 -23.319 1.00 33.87 328 PRO A C 1
ATOM 2342 O O . PRO A 1 309 ? 25.849 37.986 -22.384 1.00 34.11 328 PRO A O 1
ATOM 2346 N N . LYS A 1 310 ? 25.172 36.452 -23.901 1.00 34.24 329 LYS A N 1
ATOM 2347 C CA . LYS A 1 310 ? 23.768 36.497 -23.487 1.00 33.73 329 LYS A CA 1
ATOM 2348 C C . LYS A 1 310 ? 23.228 35.153 -23.115 1.00 35.33 329 LYS A C 1
ATOM 2349 O O . LYS A 1 310 ? 23.833 34.136 -23.482 1.00 33.62 329 LYS A O 1
ATOM 2355 N N . ALA A 1 311 ? 22.098 35.190 -22.410 1.00 30.65 330 ALA A N 1
ATOM 2356 C CA . ALA A 1 311 ? 21.333 34.001 -22.039 1.00 30.56 330 ALA A CA 1
ATOM 2357 C C . ALA A 1 311 ? 20.036 34.053 -22.826 1.00 32.16 330 ALA A C 1
ATOM 2358 O O . ALA A 1 311 ? 19.458 35.149 -23.051 1.00 33.64 330 ALA A O 1
ATOM 2360 N N . VAL A 1 312 ? 19.559 32.872 -23.229 1.00 36.69 331 VAL A N 1
ATOM 2361 C CA . VAL A 1 312 ? 18.333 32.784 -23.999 1.00 37.93 331 VAL A CA 1
ATOM 2362 C C . VAL A 1 312 ? 17.128 32.300 -23.164 1.00 35.91 331 VAL A C 1
ATOM 2363 O O . VAL A 1 312 ? 17.254 31.470 -22.258 1.00 35.58 331 VAL A O 1
ATOM 2367 N N . TYR A 1 313 ? 15.956 32.878 -23.436 1.00 35.12 332 TYR A N 1
ATOM 2368 C CA . TYR A 1 313 ? 14.734 32.558 -22.684 1.00 37.17 332 TYR A CA 1
ATOM 2369 C C . TYR A 1 313 ? 13.571 32.290 -23.621 1.00 38.41 332 TYR A C 1
ATOM 2370 O O . TYR A 1 313 ? 13.460 32.902 -24.701 1.00 41.12 332 TYR A O 1
ATOM 2379 N N . ALA A 1 314 ? 12.655 31.429 -23.183 1.00 37.08 333 ALA A N 1
ATOM 2380 C CA . ALA A 1 314 ? 11.470 31.128 -24.005 1.00 41.75 333 ALA A CA 1
ATOM 2381 C C . ALA A 1 314 ? 10.481 32.291 -24.050 1.00 46.59 333 ALA A C 1
ATOM 2382 O O . ALA A 1 314 ? 9.816 32.535 -25.069 1.00 50.52 333 ALA A O 1
ATOM 2384 N N . TYR A 1 315 ? 10.360 33.000 -22.942 1.00 44.59 334 TYR A N 1
ATOM 2385 C CA . TYR A 1 315 ? 9.433 34.115 -22.897 1.00 45.22 334 TYR A CA 1
ATOM 2386 C C . TYR A 1 315 ? 9.988 35.293 -23.675 1.00 44.94 334 TYR A C 1
ATOM 2387 O O . TYR A 1 315 ? 11.111 35.682 -23.438 1.00 44.56 334 TYR A O 1
ATOM 2396 N N . PRO A 1 316 ? 9.177 35.930 -24.539 1.00 49.25 335 PRO A N 1
ATOM 2397 C CA . PRO A 1 316 ? 7.785 35.613 -24.873 1.00 53.33 335 PRO A CA 1
ATOM 2398 C C . PRO A 1 316 ? 7.682 34.775 -26.117 1.00 57.71 335 PRO A C 1
ATOM 2399 O O . PRO A 1 316 ? 8.411 35.029 -27.074 1.00 59.73 335 PRO A O 1
ATOM 2403 N N . TYR A 1 317 ? 6.812 33.764 -26.078 1.00 60.78 336 TYR A N 1
ATOM 2404 C CA . TYR A 1 317 ? 6.543 32.924 -27.226 1.00 66.50 336 TYR A CA 1
ATOM 2405 C C . TYR A 1 317 ? 5.997 33.812 -28.340 1.00 69.83 336 TYR A C 1
ATOM 2406 O O . TYR A 1 317 ? 5.408 34.853 -28.071 1.00 71.26 336 TYR A O 1
ATOM 2408 N N . PRO A 1 318 ? 6.255 33.431 -29.593 1.00 69.92 337 PRO A N 1
ATOM 2409 C CA . PRO A 1 318 ? 7.186 32.333 -29.852 1.00 68.33 337 PRO A CA 1
ATOM 2410 C C . PRO A 1 318 ? 8.603 32.828 -30.170 1.00 66.74 337 PRO A C 1
ATOM 2411 O O . PRO A 1 318 ? 9.456 32.020 -30.505 1.00 66.18 337 PRO A O 1
ATOM 2415 N N . TYR A 1 319 ? 8.859 34.130 -30.027 1.00 66.13 338 TYR A N 1
ATOM 2416 C CA . TYR A 1 319 ? 10.178 34.675 -30.335 1.00 62.35 338 TYR A CA 1
ATOM 2417 C C . TYR A 1 319 ? 11.236 34.463 -29.215 1.00 61.07 338 TYR A C 1
ATOM 2418 O O . TYR A 1 319 ? 12.420 34.298 -29.499 1.00 58.03 338 TYR A O 1
ATOM 2420 N N . GLY A 1 320 ? 10.820 34.479 -27.950 1.00 59.24 339 GLY A N 1
ATOM 2421 C CA . GLY A 1 320 ? 11.768 34.364 -26.854 1.00 50.05 339 GLY A CA 1
ATOM 2422 C C . GLY A 1 320 ? 12.565 35.648 -26.629 1.00 48.36 339 GLY A C 1
ATOM 2423 O O . GLY A 1 320 ? 12.351 36.644 -27.341 1.00 51.17 339 GLY A O 1
ATOM 2424 N N . SER A 1 321 ? 13.491 35.617 -25.658 1.00 46.11 340 SER A N 1
ATOM 2425 C CA . SER A 1 321 ? 14.287 36.791 -25.249 1.00 47.62 340 SER A CA 1
ATOM 2426 C C . SER A 1 321 ? 15.777 36.475 -25.107 1.00 46.97 340 SER A C 1
ATOM 2427 O O . SER A 1 321 ? 16.121 35.393 -24.693 1.00 47.64 340 SER A O 1
ATOM 2430 N N . TYR A 1 322 ? 16.647 37.421 -25.445 1.00 49.36 341 TYR A N 1
ATOM 2431 C CA . TYR A 1 322 ? 18.062 37.252 -25.137 1.00 47.45 341 TYR A CA 1
ATOM 2432 C C . TYR A 1 322 ? 18.423 38.368 -24.203 1.00 44.91 341 TYR A C 1
ATOM 2433 O O . TYR A 1 322 ? 18.204 39.527 -24.503 1.00 48.06 341 TYR A O 1
ATOM 2442 N N . LEU A 1 323 ? 18.971 38.014 -23.057 1.00 39.11 342 LEU A N 1
ATOM 2443 C CA . LEU A 1 323 ? 19.322 38.985 -22.045 1.00 36.74 342 LEU A CA 1
ATOM 2444 C C . LEU A 1 323 ? 20.815 38.876 -21.767 1.00 37.10 342 LEU A C 1
ATOM 2445 O O . LEU A 1 323 ? 21.369 37.800 -21.735 1.00 35.94 342 LEU A O 1
ATOM 2450 N N . PRO A 1 324 ? 21.475 39.987 -21.492 1.00 34.71 343 PRO A N 1
ATOM 2451 C CA . PRO A 1 324 ? 22.914 40.096 -21.205 1.00 35.42 343 PRO A CA 1
ATOM 2452 C C . PRO A 1 324 ? 23.306 39.415 -19.895 1.00 34.81 343 PRO A C 1
ATOM 2453 O O . PRO A 1 324 ? 22.620 39.552 -18.889 1.00 31.27 343 PRO A O 1
ATOM 2457 N N . VAL A 1 325 ? 24.367 38.605 -19.959 1.00 32.42 344 VAL A N 1
ATOM 2458 C CA . VAL A 1 325 ? 24.971 38.012 -18.762 1.00 29.19 344 VAL A CA 1
ATOM 2459 C C . VAL A 1 325 ? 26.152 38.871 -18.453 1.00 30.95 344 VAL A C 1
ATOM 2460 O O . VAL A 1 325 ? 27.218 38.703 -19.048 1.00 32.68 344 VAL A O 1
ATOM 2464 N N . ASN A 1 326 ? 25.923 39.854 -17.569 1.00 34.00 345 ASN A N 1
ATOM 2465 C CA . ASN A 1 326 ? 26.978 40.785 -17.200 1.00 35.93 345 ASN A CA 1
ATOM 2466 C C . ASN A 1 326 ? 27.754 40.317 -15.966 1.00 34.94 345 ASN A C 1
ATOM 2467 O O . ASN A 1 326 ? 28.905 40.696 -15.807 1.00 39.66 345 ASN A O 1
ATOM 2472 N N . LYS A 1 327 ? 27.137 39.494 -15.107 1.00 30.47 346 LYS A N 1
ATOM 2473 C CA . LYS A 1 327 ? 27.774 38.912 -13.905 1.00 29.39 346 LYS A CA 1
ATOM 2474 C C . LYS A 1 327 ? 27.451 37.451 -13.932 1.00 31.73 346 LYS A C 1
ATOM 2475 O O . LYS A 1 327 ? 26.296 37.108 -14.153 1.00 30.84 346 LYS A O 1
ATOM 2481 N N . TYR A 1 328 ? 28.438 36.585 -13.718 1.00 27.15 347 TYR A N 1
ATOM 2482 C CA . TYR A 1 328 ? 28.113 35.152 -13.872 1.00 25.10 347 TYR A CA 1
ATOM 2483 C C . TYR A 1 328 ? 28.886 34.350 -12.864 1.00 22.70 347 TYR A C 1
ATOM 2484 O O . TYR A 1 328 ? 30.133 34.154 -13.042 1.00 27.79 347 TYR A O 1
ATOM 2493 N N . SER A 1 329 ? 28.198 33.860 -11.801 1.00 23.70 348 SER A N 1
ATOM 2494 C CA . SER A 1 329 ? 28.909 33.053 -10.776 1.00 24.19 348 SER A CA 1
ATOM 2495 C C . SER A 1 329 ? 28.757 31.528 -10.999 1.00 22.72 348 SER A C 1
ATOM 2496 O O . SER A 1 329 ? 29.441 30.709 -10.367 1.00 25.71 348 SER A O 1
ATOM 2499 N N . GLY A 1 330 ? 27.894 31.159 -11.955 1.00 22.55 349 GLY A N 1
ATOM 2500 C CA . GLY A 1 330 ? 27.628 29.737 -12.265 1.00 22.26 349 GLY A CA 1
ATOM 2501 C C . GLY A 1 330 ? 26.508 29.177 -11.399 1.00 22.71 349 GLY A C 1
ATOM 2502 O O . GLY A 1 330 ? 26.092 28.069 -11.607 1.00 22.63 349 GLY A O 1
ATOM 2503 N N . LEU A 1 331 ? 25.987 29.977 -10.435 1.00 20.37 350 LEU A N 1
ATOM 2504 C CA . LEU A 1 331 ? 24.846 29.500 -9.624 1.00 18.16 350 LEU A CA 1
ATOM 2505 C C . LEU A 1 331 ? 23.788 30.608 -9.569 1.00 18.56 350 LEU A C 1
ATOM 2506 O O . LEU A 1 331 ? 24.114 31.754 -9.404 1.00 22.00 350 LEU A O 1
ATOM 2511 N N . SER A 1 332 ? 22.531 30.188 -9.723 1.00 17.52 351 SER A N 1
ATOM 2512 C CA . SER A 1 332 ? 21.400 31.072 -9.440 1.00 19.39 351 SER A CA 1
ATOM 2513 C C . SER A 1 332 ? 21.024 30.888 -7.965 1.00 21.18 351 SER A C 1
ATOM 2514 O O . SER A 1 332 ? 21.432 29.880 -7.300 1.00 22.30 351 SER A O 1
ATOM 2517 N N . ILE A 1 333 ? 20.159 31.798 -7.476 1.00 21.10 352 ILE A N 1
ATOM 2518 C CA . ILE A 1 333 ? 19.706 31.775 -6.111 1.00 19.30 352 ILE A CA 1
ATOM 2519 C C . ILE A 1 333 ? 18.303 32.392 -6.085 1.00 19.37 352 ILE A C 1
ATOM 2520 O O . ILE A 1 333 ? 18.007 33.347 -6.863 1.00 21.82 352 ILE A O 1
ATOM 2525 N N . TYR A 1 334 ? 17.432 31.866 -5.213 1.00 19.48 353 TYR A N 1
ATOM 2526 C CA . TYR A 1 334 ? 16.159 32.582 -4.933 1.00 21.54 353 TYR A CA 1
ATOM 2527 C C . TYR A 1 334 ? 16.445 33.866 -4.164 1.00 21.10 353 TYR A C 1
ATOM 2528 O O . TYR A 1 334 ? 17.222 33.854 -3.199 1.00 24.60 353 TYR A O 1
ATOM 2537 N N . VAL A 1 335 ? 15.742 34.962 -4.523 1.00 21.76 354 VAL A N 1
ATOM 2538 C CA . VAL A 1 335 ? 15.892 36.208 -3.765 1.00 20.89 354 VAL A CA 1
ATOM 2539 C C . VAL A 1 335 ? 14.514 36.503 -3.127 1.00 24.43 354 VAL A C 1
ATOM 2540 O O . VAL A 1 335 ? 13.591 36.879 -3.835 1.00 24.52 354 VAL A O 1
ATOM 2544 N N . PRO A 1 336 ? 14.414 36.398 -1.787 1.00 25.35 355 PRO A N 1
ATOM 2545 C CA . PRO A 1 336 ? 13.134 36.717 -1.168 1.00 26.54 355 PRO A CA 1
ATOM 2546 C C . PRO A 1 336 ? 12.718 38.185 -1.431 1.00 26.51 355 PRO A C 1
ATOM 2547 O O . PRO A 1 336 ? 13.533 39.129 -1.425 1.00 27.55 355 PRO A O 1
ATOM 2551 N N . GLN A 1 337 ? 11.437 38.335 -1.682 1.00 24.99 356 GLN A N 1
ATOM 2552 C CA . GLN A 1 337 ? 10.878 39.631 -2.079 1.00 27.77 356 GLN A CA 1
ATOM 2553 C C . GLN A 1 337 ? 9.540 39.860 -1.406 1.00 31.68 356 GLN A C 1
ATOM 2554 O O . GLN A 1 337 ? 8.709 38.939 -1.260 1.00 32.06 356 GLN A O 1
ATOM 2560 N N . GLU A 1 338 ? 9.317 41.094 -1.003 1.00 30.51 357 GLU A N 1
ATOM 2561 C CA . GLU A 1 338 ? 8.093 41.452 -0.284 1.00 32.68 357 GLU A CA 1
ATOM 2562 C C . GLU A 1 338 ? 6.859 41.142 -1.136 1.00 36.50 357 GLU A C 1
ATOM 2563 O O . GLU A 1 338 ? 5.795 40.731 -0.628 1.00 39.02 357 GLU A O 1
ATOM 2569 N N . ALA A 1 339 ? 7.009 41.280 -2.446 1.00 38.46 358 ALA A N 1
ATOM 2570 C CA . ALA A 1 339 ? 5.871 41.169 -3.338 1.00 44.05 358 ALA A CA 1
ATOM 2571 C C . ALA A 1 339 ? 5.493 39.717 -3.646 1.00 43.68 358 ALA A C 1
ATOM 2572 O O . ALA A 1 339 ? 4.472 39.472 -4.291 1.00 43.91 358 ALA A O 1
ATOM 2574 N N . LEU A 1 340 ? 6.315 38.779 -3.167 1.00 43.13 359 LEU A N 1
ATOM 2575 C CA . LEU A 1 340 ? 6.133 37.352 -3.426 1.00 38.14 359 LEU A CA 1
ATOM 2576 C C . LEU A 1 340 ? 5.891 36.501 -2.174 1.00 34.38 359 LEU A C 1
ATOM 2577 O O . LEU A 1 340 ? 6.619 35.532 -1.941 1.00 33.20 359 LEU A O 1
ATOM 2582 N N . PRO A 1 341 ? 4.851 36.814 -1.384 1.0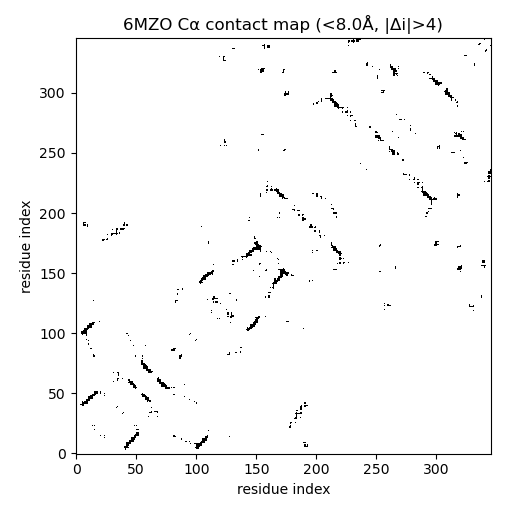0 35.24 360 PRO A N 1
ATOM 2583 C CA . PRO A 1 341 ? 4.802 36.123 -0.093 1.00 37.42 360 PRO A CA 1
ATOM 2584 C C . PRO A 1 341 ? 4.549 34.613 -0.173 1.00 39.71 360 PRO A C 1
ATOM 2585 O O . PRO A 1 341 ? 5.110 33.938 0.675 1.00 37.24 360 PRO A O 1
ATOM 2589 N N . LYS A 1 342 ? 3.772 34.123 -1.143 1.00 37.64 361 LYS A N 1
ATOM 2590 C CA . LYS A 1 342 ? 3.536 32.693 -1.241 1.00 41.25 361 LYS A CA 1
ATOM 2591 C C . LYS A 1 342 ? 4.843 31.992 -1.643 1.00 36.03 361 LYS A C 1
ATOM 2592 O O . LYS A 1 342 ? 5.156 30.910 -1.130 1.00 38.96 361 LYS A O 1
ATOM 2598 N N . LEU A 1 343 ? 5.661 32.617 -2.487 1.00 34.18 362 LEU A N 1
ATOM 2599 C CA . LEU A 1 343 ? 6.885 31.965 -2.908 1.00 34.03 362 LEU A CA 1
ATOM 2600 C C . LEU A 1 343 ? 7.872 31.984 -1.739 1.00 32.66 362 LEU A C 1
ATOM 2601 O O . LEU A 1 343 ? 8.579 31.008 -1.493 1.00 30.15 362 LEU A O 1
ATOM 2606 N N . ASN A 1 344 ? 7.889 33.106 -1.005 1.00 31.12 363 ASN A N 1
ATOM 2607 C CA . ASN A 1 344 ? 8.738 33.174 0.182 1.00 31.50 363 ASN A CA 1
ATOM 2608 C C . ASN A 1 344 ? 8.372 32.064 1.190 1.00 33.77 363 ASN A C 1
ATOM 2609 O O . ASN A 1 344 ? 9.268 31.497 1.807 1.00 33.67 363 ASN A O 1
ATOM 2614 N N . GLU A 1 345 ? 7.076 31.801 1.377 1.00 34.86 364 GLU A N 1
ATOM 2615 C CA . GLU A 1 345 ? 6.654 30.795 2.339 1.00 38.99 364 GLU A CA 1
ATOM 2616 C C . GLU A 1 345 ? 6.980 29.358 1.800 1.00 36.43 364 GLU A C 1
ATOM 2617 O O . GLU A 1 345 ? 7.468 28.516 2.551 1.00 36.08 364 GLU A O 1
ATOM 2623 N N . TRP A 1 346 ? 6.775 29.116 0.509 1.00 33.72 365 TRP A N 1
ATOM 2624 C CA . TRP A 1 346 ? 7.196 27.864 -0.120 1.00 33.73 365 TRP A CA 1
ATOM 2625 C C . TRP A 1 346 ? 8.687 27.595 0.092 1.00 35.43 365 TRP A C 1
ATOM 2626 O O . TRP A 1 346 ? 9.097 26.478 0.398 1.00 35.27 365 TRP A O 1
ATOM 2637 N N . TYR A 1 347 ? 9.481 28.635 -0.059 1.00 28.99 366 TYR A N 1
ATOM 2638 C CA . TYR A 1 347 ? 10.907 28.511 0.051 1.00 28.80 366 TYR A CA 1
ATOM 2639 C C . TYR A 1 347 ? 11.347 27.972 1.388 1.00 30.29 366 TYR A C 1
ATOM 2640 O O . TYR A 1 347 ? 12.400 27.358 1.475 1.00 29.95 366 TYR A O 1
ATOM 2649 N N . LYS A 1 348 ? 10.540 28.223 2.429 1.00 31.23 367 LYS A N 1
ATOM 2650 C CA . LYS A 1 348 ? 10.916 27.861 3.803 1.00 33.98 367 LYS A CA 1
ATOM 2651 C C . LYS A 1 348 ? 10.994 26.352 4.046 1.00 34.12 367 LYS A C 1
ATOM 2652 O O . LYS A 1 348 ? 11.611 25.909 5.019 1.00 36.75 367 LYS A O 1
ATOM 2658 N N . ASP A 1 349 ? 10.480 25.565 3.114 1.00 31.97 368 ASP A N 1
ATOM 2659 C CA . ASP A 1 349 ? 10.583 24.135 3.286 1.00 35.57 368 ASP A CA 1
ATOM 2660 C C . ASP A 1 349 ? 11.838 23.577 2.647 1.00 32.67 368 ASP A C 1
ATOM 2661 O O . ASP A 1 349 ? 12.078 22.378 2.780 1.00 33.80 368 ASP A O 1
ATOM 2666 N N . LEU A 1 350 ? 12.614 24.386 1.909 1.00 30.29 369 LEU A N 1
ATOM 2667 C CA . LEU A 1 350 ? 13.860 23.826 1.304 1.00 30.36 369 LEU A CA 1
ATOM 2668 C C . LEU A 1 350 ? 14.996 23.628 2.317 1.00 34.29 369 LEU A C 1
ATOM 2669 O O . LEU A 1 350 ? 15.184 24.434 3.229 1.00 30.83 369 LEU A O 1
ATOM 2674 N N . GLU A 1 351 ? 15.783 22.565 2.141 1.00 28.94 370 GLU A N 1
ATOM 2675 C CA . GLU A 1 351 ? 16.887 22.319 3.023 1.00 30.65 370 GLU A CA 1
ATOM 2676 C C . GLU A 1 351 ? 17.887 23.479 3.089 1.00 28.44 370 GLU A C 1
ATOM 2677 O O . GLU A 1 351 ? 18.394 23.808 4.175 1.00 31.15 370 GLU A O 1
ATOM 2683 N N . TRP A 1 352 ? 18.185 24.080 1.939 1.00 25.59 371 TRP A N 1
ATOM 2684 C CA . TRP A 1 352 ? 19.074 25.247 1.918 1.00 25.05 371 TRP A CA 1
ATOM 2685 C C . TRP A 1 352 ? 18.555 26.362 2.855 1.00 28.35 371 TRP A C 1
ATOM 2686 O O . TRP A 1 352 ? 19.301 26.918 3.649 1.00 28.61 371 TRP A O 1
ATOM 2697 N N . TYR A 1 353 ? 17.293 26.723 2.758 1.00 26.01 372 TYR A N 1
ATOM 2698 C CA . TYR A 1 353 ? 16.755 27.727 3.659 1.00 29.61 372 TYR A CA 1
ATOM 2699 C C . TYR A 1 353 ? 16.911 27.368 5.142 1.00 29.55 372 TYR A C 1
ATOM 2700 O O . TYR A 1 353 ? 17.309 28.202 5.955 1.00 29.48 372 TYR A O 1
ATOM 2709 N N . LYS A 1 354 ? 16.536 26.140 5.511 1.00 30.43 373 LYS A N 1
ATOM 2710 C CA . LYS A 1 354 ? 16.627 25.721 6.874 1.00 33.58 373 LYS A CA 1
ATOM 2711 C C . LYS A 1 354 ? 18.048 25.787 7.422 1.00 36.65 373 LYS A C 1
ATOM 2712 O O . LYS A 1 354 ? 18.267 26.237 8.566 1.00 39.43 373 LYS A O 1
ATOM 2718 N N . ASP A 1 355 ? 19.010 25.384 6.602 1.00 30.83 374 ASP A N 1
ATOM 2719 C CA . ASP A 1 355 ? 20.393 25.299 7.078 1.00 34.97 374 ASP A CA 1
ATOM 2720 C C . ASP A 1 355 ? 21.168 26.611 6.957 1.00 34.48 374 ASP A C 1
ATOM 2721 O O . ASP A 1 355 ? 22.139 26.829 7.709 1.00 38.56 374 ASP A O 1
ATOM 2726 N N . VAL A 1 356 ? 20.706 27.498 6.102 1.00 29.67 375 VAL A N 1
ATOM 2727 C CA . VAL A 1 356 ? 21.435 28.722 5.825 1.00 27.41 375 VAL A CA 1
ATOM 2728 C C . VAL A 1 356 ? 20.768 29.969 6.429 1.00 30.88 375 VAL A C 1
ATOM 2729 O O . VAL A 1 356 ? 21.443 30.806 7.034 1.00 30.87 375 VAL A O 1
ATOM 2733 N N . TYR A 1 357 ? 19.444 30.070 6.308 1.00 28.36 376 TYR A N 1
ATOM 2734 C CA . TYR A 1 357 ? 18.697 31.205 6.927 1.00 27.76 376 TYR A CA 1
ATOM 2735 C C . TYR A 1 357 ? 18.330 30.911 8.369 1.00 35.68 376 TYR A C 1
ATOM 2736 O O . TYR A 1 357 ? 18.397 31.819 9.221 1.00 34.97 376 TYR A O 1
ATOM 2745 N N . GLN A 1 358 ? 18.022 29.628 8.587 1.00 40.96 377 GLN A N 1
ATOM 2746 C CA . GLN A 1 358 ? 17.454 29.022 9.819 1.00 50.32 377 GLN A CA 1
ATOM 2747 C C . GLN A 1 358 ? 16.168 29.654 10.196 1.00 56.57 377 GLN A C 1
ATOM 2748 O O . GLN A 1 358 ? 15.165 29.346 9.560 1.00 58.41 377 GLN A O 1
#

Radius of gyration: 19.96 Å; Cα contacts (8 Å, |Δi|>4): 732; chains: 1; bounding box: 40×58×48 Å